Protein AF-A0A5C7RGM7-F1 (afdb_monomer)

Radius of gyration: 26.04 Å; Cα contacts (8 Å, |Δi|>4): 390; chains: 1; b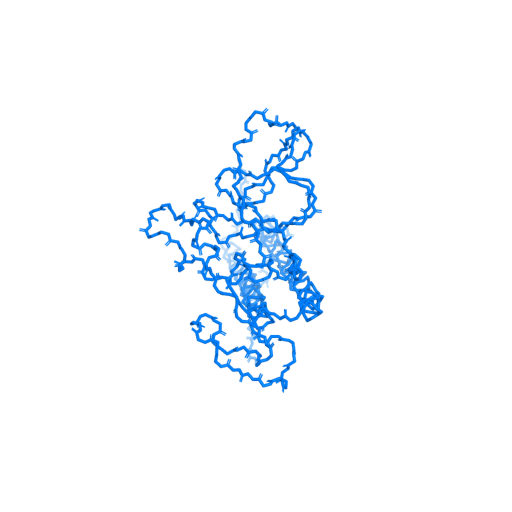ounding box: 56×50×69 Å

Structure (mmCIF, N/CA/C/O backbone):
data_AF-A0A5C7RGM7-F1
#
_entry.id   AF-A0A5C7RGM7-F1
#
loop_
_atom_site.group_PDB
_atom_site.id
_atom_site.type_symbol
_atom_site.label_atom_id
_atom_site.label_alt_id
_atom_site.label_comp_id
_atom_site.label_asym_id
_atom_site.label_entity_id
_atom_site.label_seq_id
_atom_site.pdbx_PDB_ins_code
_atom_site.Cartn_x
_atom_site.Cartn_y
_atom_site.Cartn_z
_atom_site.occupancy
_atom_site.B_iso_or_equiv
_atom_site.auth_seq_id
_atom_site.auth_comp_id
_atom_site.auth_asym_id
_atom_site.auth_atom_id
_atom_site.pdbx_PDB_model_num
ATOM 1 N N . MET A 1 1 ? -13.828 22.244 40.812 1.00 55.09 1 MET A N 1
ATOM 2 C CA . MET A 1 1 ? -14.616 21.330 39.956 1.00 55.09 1 MET A CA 1
ATOM 3 C C . MET A 1 1 ? -15.748 20.772 40.804 1.00 55.09 1 MET A C 1
ATOM 5 O O . MET A 1 1 ? -15.457 20.192 41.839 1.00 55.09 1 MET A O 1
ATOM 9 N N . LEU A 1 2 ? -17.005 21.033 40.437 1.00 65.69 2 LEU A N 1
ATOM 10 C CA . LEU A 1 2 ? -18.183 20.477 41.114 1.00 65.69 2 LEU A CA 1
ATOM 11 C C . LEU A 1 2 ? -18.541 19.153 40.431 1.00 65.69 2 LEU A C 1
ATOM 13 O O . LEU A 1 2 ? -18.685 19.125 39.211 1.00 65.69 2 LEU A O 1
ATOM 17 N N . LEU A 1 3 ? -18.644 18.071 41.201 1.00 70.69 3 LEU A N 1
ATOM 18 C CA . LEU A 1 3 ? -19.066 16.756 40.716 1.00 70.69 3 LEU A CA 1
ATOM 19 C C . LEU A 1 3 ? -20.518 16.518 41.134 1.00 70.69 3 LEU A C 1
ATOM 21 O O . LEU A 1 3 ? -20.882 16.788 42.279 1.00 70.69 3 LEU A O 1
ATOM 25 N N . ALA A 1 4 ? -21.343 16.012 40.217 1.00 75.50 4 ALA A N 1
ATOM 26 C CA . ALA A 1 4 ? -22.667 15.516 40.572 1.00 75.50 4 ALA A CA 1
ATOM 27 C C . ALA A 1 4 ? -22.505 14.306 41.507 1.00 75.50 4 ALA A C 1
ATOM 29 O O . ALA A 1 4 ? -21.746 13.388 41.197 1.00 75.50 4 ALA A O 1
ATOM 30 N N . PHE A 1 5 ? -23.198 14.312 42.647 1.00 85.50 5 PHE A N 1
ATOM 31 C CA . PHE A 1 5 ? -23.107 13.254 43.656 1.00 85.50 5 PHE A CA 1
ATOM 32 C C . PHE A 1 5 ? -24.486 12.611 43.875 1.00 85.50 5 PHE A C 1
ATOM 34 O O . PHE A 1 5 ? -25.182 12.953 44.835 1.00 85.50 5 PHE A O 1
ATOM 41 N N . PRO A 1 6 ? -24.937 11.740 42.949 1.00 88.44 6 PRO A N 1
ATOM 42 C CA . PRO A 1 6 ? -26.220 11.060 43.080 1.00 88.44 6 PRO A CA 1
ATOM 43 C C . PRO A 1 6 ? -26.192 10.034 44.221 1.00 88.44 6 PRO A C 1
ATOM 45 O O . PRO A 1 6 ? -25.131 9.697 44.753 1.00 88.44 6 PRO A O 1
ATOM 48 N N . SER A 1 7 ? -27.360 9.509 44.599 1.00 93.12 7 SER A N 1
ATOM 49 C CA . SER A 1 7 ? -27.447 8.463 45.631 1.00 93.12 7 SER A CA 1
ATOM 50 C C . SER A 1 7 ? -26.656 7.208 45.233 1.00 93.12 7 SER A C 1
ATOM 52 O O . SER A 1 7 ? -26.514 6.916 44.048 1.00 93.12 7 SER A O 1
ATOM 54 N N . VAL A 1 8 ? -26.187 6.415 46.202 1.00 92.69 8 VAL A N 1
ATOM 55 C CA . VAL A 1 8 ? -25.430 5.173 45.925 1.00 92.69 8 VAL A CA 1
ATOM 56 C C . VAL A 1 8 ? -26.195 4.226 44.989 1.00 92.69 8 VAL A C 1
ATOM 58 O O . VAL A 1 8 ? -25.611 3.667 44.066 1.00 92.69 8 VAL A O 1
ATOM 61 N N . ASN A 1 9 ? -27.512 4.095 45.173 1.00 92.19 9 ASN A N 1
ATOM 62 C CA . ASN A 1 9 ? -28.359 3.266 44.312 1.00 92.19 9 ASN A CA 1
ATOM 63 C C . ASN A 1 9 ? -28.399 3.781 42.858 1.00 92.19 9 ASN A C 1
ATOM 65 O O . ASN A 1 9 ? -28.360 3.009 41.900 1.00 92.19 9 ASN A O 1
ATOM 69 N N . GLU A 1 10 ? -28.441 5.101 42.678 1.00 91.25 10 GLU A N 1
ATOM 70 C CA . GLU A 1 10 ? -28.386 5.730 41.357 1.00 91.25 10 GLU A CA 1
ATOM 71 C C . GLU A 1 10 ? -26.996 5.599 40.720 1.00 91.25 10 GLU A C 1
ATOM 73 O O . GLU A 1 10 ? -26.911 5.268 39.541 1.00 91.25 10 GLU A O 1
ATOM 78 N N . GLN A 1 11 ? -25.914 5.745 41.493 1.00 93.00 11 GLN A N 1
ATOM 79 C CA . GLN A 1 11 ? -24.546 5.488 41.020 1.00 93.00 11 GLN A CA 1
ATOM 80 C C . GLN A 1 11 ? -24.389 4.054 40.497 1.00 93.00 11 GLN A C 1
ATOM 82 O O . GLN A 1 11 ? -23.869 3.854 39.402 1.00 93.00 11 GLN A O 1
ATOM 87 N N . GLN A 1 12 ? -24.883 3.062 41.245 1.00 93.56 12 GLN A N 1
ATOM 88 C CA . GLN A 1 12 ? -24.861 1.655 40.831 1.00 93.56 12 GLN A CA 1
ATOM 89 C C . GLN A 1 12 ? -25.658 1.427 39.543 1.00 93.56 12 GLN A C 1
ATOM 91 O O . GLN A 1 12 ? -25.192 0.724 38.649 1.00 93.56 12 GLN A O 1
ATOM 96 N N . THR A 1 13 ? -26.825 2.063 39.418 1.00 93.69 13 THR A N 1
ATOM 97 C CA . THR A 1 13 ? -27.656 1.961 38.210 1.00 93.69 13 THR A CA 1
ATOM 98 C C . THR A 1 13 ? -26.962 2.585 36.993 1.00 93.69 13 THR A C 1
ATOM 100 O O . THR A 1 13 ? -26.960 1.991 35.915 1.00 93.69 13 THR A O 1
ATOM 103 N N . ILE A 1 14 ? -26.328 3.755 37.155 1.00 93.75 14 ILE A N 1
ATOM 104 C CA . ILE A 1 14 ? -25.534 4.411 36.102 1.00 93.75 14 ILE A CA 1
ATOM 105 C C . ILE A 1 14 ? -24.366 3.518 35.676 1.00 93.75 14 ILE A C 1
ATOM 107 O O . ILE A 1 14 ? -24.165 3.326 34.478 1.00 93.75 14 ILE A O 1
ATOM 111 N N . ALA A 1 15 ? -23.624 2.954 36.634 1.00 94.50 15 ALA A N 1
ATOM 112 C CA . ALA A 1 15 ? -22.496 2.070 36.352 1.00 94.50 15 ALA A CA 1
ATOM 113 C C . ALA A 1 15 ? -22.934 0.836 35.551 1.00 94.50 15 ALA A C 1
ATOM 115 O O . ALA A 1 15 ? -22.412 0.604 34.468 1.00 94.50 15 ALA A O 1
ATOM 116 N N . GLN A 1 16 ? -23.970 0.119 36.000 1.00 95.06 16 GLN A N 1
ATOM 117 C CA . GLN A 1 16 ? -24.482 -1.068 35.301 1.00 95.06 16 GLN A CA 1
ATOM 118 C C . GLN A 1 16 ? -24.984 -0.754 33.885 1.00 95.06 16 GLN A C 1
ATOM 120 O O . GLN A 1 16 ? -24.738 -1.517 32.948 1.00 95.06 16 GLN A O 1
ATOM 125 N N . PHE A 1 17 ? -25.676 0.376 33.712 1.00 95.56 17 PHE A N 1
ATOM 126 C CA . PHE A 1 17 ? -26.106 0.844 32.397 1.00 95.56 17 PHE A CA 1
ATOM 127 C C . PHE A 1 17 ? -24.912 1.096 31.470 1.00 95.56 17 PHE A C 1
ATOM 129 O O . PHE A 1 17 ? -24.916 0.651 30.317 1.00 95.56 17 PHE A O 1
ATOM 136 N N . LEU A 1 18 ? -23.899 1.814 31.966 1.00 96.44 18 LEU A N 1
ATOM 137 C CA . LEU A 1 18 ? -22.709 2.153 31.195 1.00 96.44 18 LEU A CA 1
ATOM 138 C C . LEU A 1 18 ? -21.880 0.918 30.871 1.00 96.44 18 LEU A C 1
ATOM 140 O O . LEU A 1 18 ? -21.509 0.764 29.712 1.00 96.44 18 LEU A O 1
ATOM 144 N N . ASP A 1 19 ? -21.660 0.014 31.821 1.00 96.62 19 ASP A N 1
ATOM 145 C CA . ASP A 1 19 ? -20.952 -1.247 31.590 1.00 96.62 19 ASP A CA 1
ATOM 146 C C . ASP A 1 19 ? -21.626 -2.037 30.467 1.00 96.62 19 ASP A C 1
ATOM 148 O O . ASP A 1 19 ? -20.991 -2.395 29.475 1.00 96.62 19 ASP A O 1
ATOM 152 N N 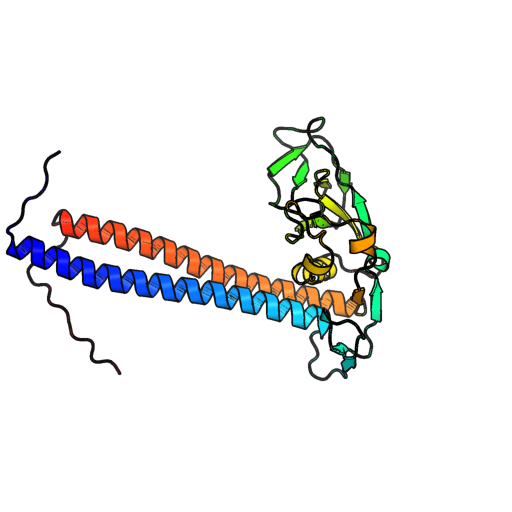. HIS A 1 20 ? -22.947 -2.208 30.548 1.00 95.56 20 HIS A N 1
ATOM 153 C CA . HIS A 1 20 ? -23.704 -2.920 29.525 1.00 95.56 20 HIS A CA 1
ATOM 154 C C . HIS A 1 20 ? -23.605 -2.247 28.148 1.00 95.56 20 HIS A C 1
ATOM 156 O O . HIS A 1 20 ? -23.353 -2.907 27.137 1.00 95.56 20 HIS A O 1
ATOM 162 N N . LYS A 1 21 ? -23.814 -0.928 28.072 1.00 96.75 21 LYS A N 1
ATOM 163 C CA . LYS A 1 21 ? -23.837 -0.217 26.786 1.00 96.75 21 LYS A CA 1
ATOM 164 C C . LYS A 1 21 ? -22.457 -0.064 26.166 1.00 96.75 21 LYS A C 1
ATOM 166 O O . LYS A 1 21 ? -22.323 -0.231 24.956 1.00 96.75 21 LYS A O 1
ATOM 171 N N . THR A 1 22 ? -21.443 0.231 26.970 1.00 97.00 22 THR A N 1
ATOM 172 C CA . THR A 1 22 ? -20.063 0.331 26.488 1.00 97.00 22 THR A CA 1
ATOM 173 C C . THR A 1 22 ? -19.562 -1.027 26.014 1.00 97.00 22 THR A C 1
ATOM 175 O O . THR A 1 22 ? -19.019 -1.089 24.918 1.00 97.00 22 THR A O 1
ATOM 178 N N . GLN A 1 23 ? -19.890 -2.124 26.708 1.00 97.50 23 GLN A N 1
ATOM 179 C CA . GLN A 1 23 ? -19.588 -3.478 26.237 1.00 97.50 23 GLN A CA 1
ATOM 180 C C . GLN A 1 23 ? -20.226 -3.779 24.870 1.00 97.50 23 GLN A C 1
ATOM 182 O O . GLN A 1 23 ? -19.561 -4.323 23.989 1.00 97.50 23 GLN A O 1
ATOM 187 N N . GLN A 1 24 ? -21.497 -3.415 24.656 1.00 97.38 24 GLN A N 1
ATOM 188 C CA . GLN A 1 24 ? -22.157 -3.588 23.352 1.00 97.38 24 GLN A CA 1
ATOM 189 C C . GLN A 1 24 ? -21.454 -2.795 22.240 1.00 97.38 24 GLN A C 1
ATOM 191 O O . GLN A 1 24 ? -21.262 -3.309 21.137 1.00 97.38 24 GLN A O 1
ATOM 196 N N . ILE A 1 25 ? -21.060 -1.550 22.520 1.00 98.19 25 ILE A N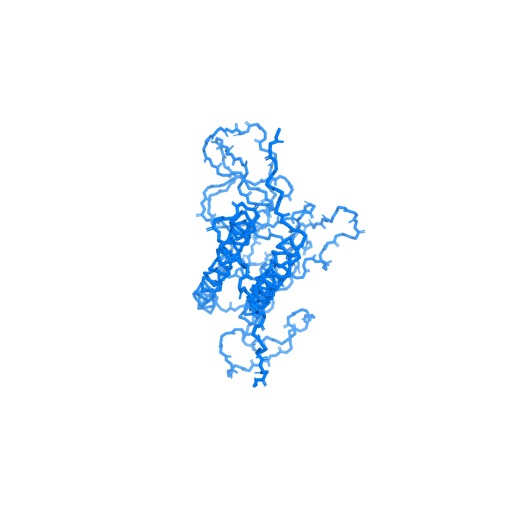 1
ATOM 197 C CA . ILE A 1 25 ? -20.343 -0.703 21.559 1.00 98.19 25 ILE A CA 1
ATOM 198 C C . ILE A 1 25 ? -18.962 -1.289 21.250 1.00 98.19 25 ILE A C 1
ATOM 200 O O . ILE A 1 25 ? -18.597 -1.406 20.080 1.00 98.19 25 ILE A O 1
ATOM 204 N N . ASP A 1 26 ? -18.226 -1.716 22.273 1.00 98.19 26 ASP A N 1
ATOM 205 C CA . ASP A 1 26 ? -16.885 -2.278 22.130 1.00 98.19 26 ASP A CA 1
ATOM 206 C C . ASP A 1 26 ? -16.924 -3.589 21.317 1.00 98.19 26 ASP A C 1
ATOM 208 O O . ASP A 1 26 ? -16.086 -3.802 20.439 1.00 98.19 26 ASP A O 1
ATOM 212 N N . GLN A 1 27 ? -17.959 -4.422 21.494 1.00 98.44 27 GLN A N 1
ATOM 213 C CA . GLN A 1 27 ? -18.198 -5.604 20.652 1.00 98.44 27 GLN A CA 1
ATOM 214 C C . GLN A 1 27 ? -18.460 -5.248 19.180 1.00 98.44 27 GLN A C 1
ATOM 216 O O . GLN A 1 27 ? -17.998 -5.955 18.281 1.00 98.44 27 GLN A O 1
ATOM 221 N N . LEU A 1 28 ? -19.206 -4.172 18.906 1.00 98.44 28 LEU A N 1
ATOM 222 C CA . LEU A 1 28 ? -19.443 -3.708 17.536 1.00 98.44 28 LEU A CA 1
ATOM 223 C C . LEU A 1 28 ? -18.156 -3.181 16.897 1.00 98.44 28 LEU A C 1
ATOM 225 O O . LEU A 1 28 ? -17.875 -3.529 15.751 1.00 98.44 28 LEU A O 1
ATOM 229 N N . ILE A 1 29 ? -17.361 -2.402 17.635 1.00 98.69 29 ILE A N 1
ATOM 230 C CA . ILE A 1 29 ? -16.049 -1.922 17.181 1.00 98.69 29 ILE A CA 1
ATOM 231 C C . ILE A 1 29 ? -15.141 -3.109 16.848 1.00 98.69 29 ILE A C 1
ATOM 233 O O . ILE A 1 29 ? -14.578 -3.149 15.757 1.00 98.69 29 ILE A O 1
ATOM 237 N N . ALA A 1 30 ? -15.060 -4.111 17.729 1.00 98.56 30 ALA A N 1
ATOM 238 C CA . ALA A 1 30 ? -14.248 -5.304 17.501 1.00 98.56 30 ALA A CA 1
ATOM 239 C C . ALA A 1 30 ? -14.666 -6.051 16.224 1.00 98.56 30 ALA A C 1
ATOM 241 O O . ALA A 1 30 ? -13.826 -6.351 15.380 1.00 98.56 30 ALA A O 1
ATOM 242 N N . LYS A 1 31 ? -15.973 -6.274 16.016 1.00 98.50 31 LYS A N 1
ATOM 243 C CA . LYS A 1 31 ? -16.486 -6.901 14.782 1.00 98.50 31 LYS A CA 1
ATOM 244 C C . LYS A 1 31 ? -16.135 -6.100 13.527 1.00 98.50 31 LYS A C 1
ATOM 246 O O . LYS A 1 31 ? -15.853 -6.689 12.486 1.00 98.50 31 LYS A O 1
ATOM 251 N N . LYS A 1 32 ? -16.174 -4.767 13.608 1.00 98.44 32 LYS A N 1
ATOM 252 C CA . LYS A 1 32 ? -15.813 -3.876 12.498 1.00 98.44 32 LYS A CA 1
ATOM 253 C C . LYS A 1 32 ? -14.319 -3.926 12.194 1.00 98.44 32 LYS A C 1
ATOM 255 O O . LYS A 1 32 ? -13.969 -3.978 11.019 1.00 98.44 32 LYS A O 1
ATOM 260 N N . GLN A 1 33 ? -13.472 -4.002 13.218 1.00 98.62 33 GLN A N 1
ATOM 261 C CA . GLN A 1 33 ? -12.033 -4.187 13.044 1.00 98.62 33 GLN A CA 1
ATOM 262 C C . GLN A 1 33 ? -11.726 -5.526 12.361 1.00 98.62 33 GLN A C 1
ATOM 264 O O . GLN A 1 33 ? -11.074 -5.539 11.325 1.00 98.62 33 GLN A O 1
ATOM 269 N N . THR A 1 34 ? -12.319 -6.628 12.834 1.00 98.56 34 THR A N 1
ATOM 270 C CA . THR A 1 34 ? -12.168 -7.945 12.189 1.00 98.56 34 THR A CA 1
ATOM 271 C C . THR A 1 34 ? -12.620 -7.942 10.727 1.00 98.56 34 THR A C 1
ATOM 273 O O . THR A 1 34 ? -12.044 -8.638 9.895 1.00 98.56 34 THR A O 1
ATOM 276 N N . LEU A 1 35 ? -13.665 -7.181 10.383 1.00 98.44 35 LEU A N 1
ATOM 277 C CA . LEU A 1 35 ? -14.093 -7.050 8.991 1.00 98.44 35 LEU A CA 1
ATOM 278 C C . LEU A 1 35 ? -13.050 -6.313 8.139 1.00 98.44 35 LEU A C 1
ATOM 280 O O . LEU A 1 35 ? -12.798 -6.739 7.017 1.00 98.44 35 LEU A O 1
ATOM 284 N N . ILE A 1 36 ? -12.439 -5.244 8.657 1.00 98.69 36 ILE A N 1
ATOM 285 C CA . ILE A 1 36 ? -11.340 -4.539 7.978 1.00 98.69 36 ILE A CA 1
ATOM 286 C C . ILE A 1 36 ? -10.160 -5.489 7.745 1.00 98.69 36 ILE A C 1
ATOM 288 O O . ILE A 1 36 ? -9.621 -5.525 6.641 1.00 98.69 36 ILE A O 1
ATOM 292 N N . ASP A 1 37 ? -9.808 -6.300 8.740 1.00 98.50 37 ASP A N 1
ATOM 293 C CA . ASP A 1 37 ? -8.700 -7.253 8.632 1.00 98.50 37 ASP A CA 1
ATOM 294 C C . ASP A 1 37 ? -8.968 -8.282 7.518 1.00 98.50 37 ASP A C 1
ATOM 296 O O . ASP A 1 37 ? -8.155 -8.435 6.607 1.00 98.50 37 ASP A O 1
ATOM 300 N N . LYS A 1 38 ? -10.172 -8.874 7.483 1.00 98.56 38 LYS A N 1
ATOM 301 C CA . LYS A 1 38 ? -10.595 -9.798 6.410 1.00 98.56 38 LYS A CA 1
ATOM 302 C C . LYS A 1 38 ? -10.614 -9.159 5.024 1.00 98.56 38 LYS A C 1
ATOM 304 O O . LYS A 1 38 ? -10.298 -9.813 4.035 1.00 98.56 38 LYS A O 1
ATOM 309 N N . LEU A 1 39 ? -11.007 -7.889 4.932 1.00 98.56 39 LEU A N 1
ATOM 310 C CA . LEU A 1 39 ? -10.975 -7.138 3.677 1.00 98.56 39 LEU A CA 1
ATOM 311 C C . LEU A 1 39 ? -9.537 -6.944 3.179 1.00 98.56 39 LEU A C 1
ATOM 313 O O . LEU A 1 39 ? -9.277 -7.059 1.982 1.00 98.56 39 LEU A O 1
ATOM 317 N N . ASN A 1 40 ? -8.595 -6.693 4.089 1.00 97.50 40 ASN A N 1
ATOM 318 C CA . ASN A 1 40 ? -7.178 -6.581 3.754 1.00 97.50 40 ASN A CA 1
ATOM 319 C C . ASN A 1 40 ? -6.582 -7.934 3.329 1.00 97.50 40 ASN A C 1
ATOM 321 O O . ASN A 1 40 ? -5.868 -7.981 2.328 1.00 97.50 40 ASN A O 1
ATOM 325 N N . GLU A 1 41 ? -6.920 -9.027 4.019 1.00 97.94 41 GLU A N 1
ATOM 326 C CA . GLU A 1 41 ? -6.551 -10.396 3.621 1.00 97.94 41 GLU A CA 1
ATOM 327 C C . GLU A 1 41 ? -7.095 -10.738 2.228 1.00 97.94 41 GLU A C 1
ATOM 329 O O . GLU A 1 41 ? -6.354 -11.203 1.361 1.00 97.94 41 GLU A O 1
ATOM 334 N N . GLN A 1 42 ? -8.373 -10.432 1.976 1.00 98.12 42 GLN A N 1
ATOM 335 C CA . GLN A 1 42 ? -8.994 -10.609 0.666 1.00 98.12 42 GLN A CA 1
ATOM 336 C C . GLN A 1 42 ? -8.264 -9.805 -0.415 1.00 98.12 42 GLN A C 1
ATOM 338 O O . GLN A 1 42 ? -8.072 -10.324 -1.512 1.00 98.12 42 GLN A O 1
ATOM 343 N N . ARG A 1 43 ? -7.841 -8.564 -0.126 1.00 98.38 43 ARG A N 1
ATOM 344 C CA . ARG A 1 43 ? -7.083 -7.732 -1.075 1.00 98.38 43 ARG A CA 1
ATOM 345 C C . ARG A 1 43 ? -5.793 -8.428 -1.500 1.00 98.38 43 ARG A C 1
ATOM 347 O O . ARG A 1 43 ? -5.519 -8.510 -2.692 1.00 98.38 43 ARG A O 1
ATOM 354 N N . ILE A 1 44 ? -5.027 -8.933 -0.532 1.00 97.50 44 ILE A N 1
ATOM 355 C CA . ILE A 1 44 ? -3.766 -9.633 -0.795 1.00 97.50 44 ILE A CA 1
ATOM 356 C C . ILE A 1 44 ? -4.038 -10.888 -1.624 1.00 97.50 44 ILE A C 1
ATOM 358 O O . ILE A 1 44 ? -3.450 -11.039 -2.687 1.00 97.50 44 ILE A O 1
ATOM 362 N N . ALA A 1 45 ? -4.985 -11.734 -1.209 1.00 97.50 45 ALA A N 1
ATOM 363 C CA . ALA A 1 45 ? -5.319 -12.963 -1.929 1.00 97.50 45 ALA A CA 1
ATOM 364 C C . ALA A 1 45 ? -5.777 -12.703 -3.376 1.00 97.50 45 ALA A C 1
ATOM 366 O O . ALA A 1 45 ? -5.400 -13.436 -4.289 1.00 97.50 45 ALA A O 1
ATOM 367 N N . LEU A 1 46 ? -6.569 -11.648 -3.587 1.00 98.12 46 LEU A N 1
ATOM 368 C CA . LEU A 1 46 ? -7.065 -11.245 -4.900 1.00 98.12 46 LEU A CA 1
ATOM 369 C C . LEU A 1 46 ? -5.931 -10.757 -5.808 1.00 98.12 46 LEU A C 1
ATOM 371 O O . LEU A 1 46 ? -5.860 -11.188 -6.957 1.00 98.12 46 LEU A O 1
ATOM 375 N N . ILE A 1 47 ? -5.029 -9.916 -5.291 1.00 98.56 47 ILE A N 1
ATOM 376 C CA . ILE A 1 47 ? -3.853 -9.462 -6.043 1.00 98.56 47 ILE A CA 1
ATOM 377 C C . ILE A 1 47 ? -2.951 -10.653 -6.363 1.00 98.56 47 ILE A C 1
ATOM 379 O O . ILE A 1 47 ? -2.647 -10.859 -7.533 1.00 98.56 47 ILE A O 1
ATOM 383 N N . THR A 1 48 ? -2.585 -11.464 -5.363 1.00 98.00 48 THR A N 1
ATOM 384 C CA . THR A 1 48 ? -1.729 -12.645 -5.546 1.00 98.00 48 THR A CA 1
ATOM 385 C C . THR A 1 48 ? -2.286 -13.549 -6.632 1.00 98.00 48 THR A C 1
ATOM 387 O O . THR A 1 48 ? -1.582 -13.847 -7.587 1.00 98.00 48 THR A O 1
ATOM 390 N N . HIS A 1 49 ? -3.564 -13.925 -6.546 1.00 97.56 49 HIS A N 1
ATOM 391 C CA . HIS A 1 49 ? -4.179 -14.791 -7.546 1.00 97.56 49 HIS A CA 1
ATOM 392 C C . HIS A 1 49 ? -4.142 -14.178 -8.948 1.00 97.56 49 HIS A C 1
ATOM 394 O O . HIS A 1 49 ? -3.773 -14.859 -9.898 1.00 97.56 49 HIS A O 1
ATOM 400 N N . ALA A 1 50 ? -4.488 -12.898 -9.089 1.00 98.44 50 ALA A N 1
ATOM 401 C CA . ALA A 1 50 ? -4.530 -12.260 -10.398 1.00 98.44 50 ALA A CA 1
ATOM 402 C C . ALA A 1 50 ? -3.138 -12.145 -11.038 1.00 98.44 50 ALA A C 1
ATOM 404 O O . ALA A 1 50 ? -3.012 -12.366 -12.239 1.00 98.44 50 ALA A O 1
ATOM 405 N N . VAL A 1 51 ? -2.093 -11.840 -10.259 1.00 98.25 51 VAL A N 1
ATOM 406 C CA . VAL A 1 51 ? -0.733 -11.646 -10.794 1.00 98.25 51 VAL A CA 1
ATOM 407 C C . VAL A 1 51 ? 0.074 -12.937 -10.939 1.00 98.25 51 VAL A C 1
ATOM 409 O O . VAL A 1 51 ? 1.100 -12.914 -11.614 1.00 98.25 51 VAL A O 1
ATOM 412 N N . THR A 1 52 ? -0.360 -14.053 -10.341 1.00 97.50 52 THR A N 1
ATOM 413 C CA . THR A 1 52 ? 0.305 -15.362 -10.500 1.00 97.50 52 THR A CA 1
ATOM 414 C C . THR A 1 52 ? -0.497 -16.355 -11.338 1.00 97.50 52 THR A C 1
ATOM 416 O O . THR A 1 52 ? 0.102 -17.132 -12.074 1.00 97.50 52 THR A O 1
ATOM 419 N N . LYS A 1 53 ? -1.835 -16.311 -11.290 1.00 97.50 53 LYS A N 1
ATOM 420 C CA . LYS A 1 53 ? -2.737 -17.273 -11.960 1.00 97.50 53 LYS A CA 1
ATOM 421 C C . LYS A 1 53 ? -3.634 -16.650 -13.036 1.00 97.50 53 LYS A C 1
ATOM 423 O O . LYS A 1 53 ? -4.304 -17.380 -13.762 1.00 97.50 53 LYS A O 1
ATOM 428 N N . GLY A 1 54 ? -3.635 -15.324 -13.170 1.00 97.31 54 GLY A N 1
ATOM 429 C CA . GLY A 1 54 ? -4.472 -14.608 -14.133 1.00 97.31 54 GLY A CA 1
ATOM 430 C C . GLY A 1 54 ? -5.951 -14.583 -13.743 1.00 97.31 54 GLY A C 1
ATOM 431 O O . GLY A 1 54 ? -6.339 -14.934 -12.630 1.00 97.31 54 GLY A O 1
ATOM 432 N N . LEU A 1 55 ? -6.800 -14.127 -14.669 1.00 97.31 55 LEU A N 1
ATOM 433 C CA . LEU A 1 55 ? -8.248 -13.998 -14.439 1.00 97.31 55 LEU A CA 1
ATOM 434 C C . LEU A 1 55 ? -9.053 -15.204 -14.955 1.00 97.31 55 LEU A C 1
ATOM 436 O O . LEU A 1 55 ? -10.163 -15.467 -14.482 1.00 97.31 55 LEU A O 1
ATOM 440 N N . ASN A 1 56 ? -8.510 -15.944 -15.928 1.00 95.12 56 ASN A N 1
ATOM 441 C CA . ASN A 1 56 ? -9.186 -17.080 -16.548 1.00 95.12 56 ASN A CA 1
ATOM 442 C C . ASN A 1 56 ? -8.997 -18.364 -15.730 1.00 95.12 56 ASN A C 1
ATOM 444 O O . ASN A 1 56 ? -7.966 -19.020 -15.807 1.00 95.12 56 ASN A O 1
ATOM 448 N N . ARG A 1 57 ? -10.046 -18.790 -15.021 1.00 91.44 57 ARG A N 1
ATOM 449 C CA . ARG A 1 57 ? -10.022 -20.009 -14.190 1.00 91.44 57 ARG A CA 1
ATOM 450 C C . ARG A 1 57 ? -9.955 -21.325 -14.969 1.00 91.44 57 ARG A C 1
ATOM 452 O O . ARG A 1 57 ? -9.722 -22.359 -14.357 1.00 91.44 57 ARG A O 1
ATOM 459 N N . ALA A 1 58 ? -10.218 -21.303 -16.274 1.00 94.75 58 ALA A N 1
ATOM 460 C CA . ALA A 1 58 ? -10.163 -22.485 -17.130 1.00 94.75 58 ALA A CA 1
ATOM 461 C C . ALA A 1 58 ? -8.802 -22.654 -17.826 1.00 94.75 58 ALA A C 1
ATOM 463 O O . ALA A 1 58 ? -8.644 -23.574 -18.626 1.00 94.75 58 ALA A O 1
ATOM 464 N N . VAL A 1 59 ? -7.841 -21.758 -17.571 1.00 96.50 59 VAL A N 1
ATOM 465 C CA . VAL A 1 59 ? -6.507 -21.846 -18.166 1.00 96.50 59 VAL A CA 1
ATOM 466 C C . VAL A 1 59 ? -5.738 -23.040 -17.600 1.00 96.50 59 VAL A C 1
ATOM 468 O O . VAL A 1 59 ? -5.799 -23.319 -16.402 1.00 96.50 59 VAL A O 1
ATOM 471 N N . THR A 1 60 ? -5.006 -23.746 -18.460 1.00 97.69 60 THR A N 1
ATOM 472 C CA . THR A 1 60 ? -4.076 -24.787 -18.017 1.00 97.69 60 THR A CA 1
ATOM 473 C C . THR A 1 60 ? -2.910 -24.138 -17.277 1.00 97.69 60 THR A C 1
ATOM 475 O O . THR A 1 60 ? -2.340 -23.149 -17.745 1.00 97.69 60 THR A O 1
ATOM 478 N N . LEU A 1 61 ? -2.563 -24.697 -16.119 1.00 97.69 61 LEU A N 1
ATOM 479 C CA . LEU A 1 61 ? -1.439 -24.250 -15.307 1.00 97.69 61 LEU A CA 1
ATOM 480 C C . LEU A 1 61 ? -0.222 -25.159 -15.513 1.00 97.69 61 LEU A C 1
ATOM 482 O O . LEU A 1 61 ? -0.360 -26.348 -15.804 1.00 97.69 61 LEU A O 1
ATOM 486 N N . LYS A 1 62 ? 0.966 -24.591 -15.321 1.00 97.44 62 LYS A N 1
ATOM 487 C CA . LYS A 1 62 ? 2.249 -25.290 -15.233 1.00 97.44 62 LYS A CA 1
ATOM 488 C C . LYS A 1 62 ? 2.943 -24.930 -13.924 1.00 97.44 62 LYS A C 1
ATOM 490 O O . LYS A 1 62 ? 2.787 -23.813 -13.429 1.00 97.44 62 LYS A O 1
ATOM 495 N N . ASP A 1 63 ? 3.765 -25.841 -13.416 1.00 97.44 63 ASP A N 1
ATOM 496 C CA . ASP A 1 63 ? 4.721 -25.529 -12.351 1.00 97.44 63 ASP A CA 1
ATOM 497 C C . ASP A 1 63 ? 5.693 -24.444 -12.844 1.00 97.44 63 ASP A C 1
ATOM 499 O O . ASP A 1 63 ? 6.306 -24.569 -13.911 1.00 97.44 63 ASP A O 1
ATOM 503 N N . SER A 1 64 ? 5.807 -23.349 -12.092 1.00 96.50 64 SER A N 1
ATOM 504 C CA . SER A 1 64 ? 6.687 -22.237 -12.441 1.00 96.50 64 SER A CA 1
ATOM 505 C C . SER A 1 64 ? 8.153 -22.506 -12.095 1.00 96.50 64 SER A C 1
ATOM 507 O O . SER A 1 64 ? 9.024 -21.750 -12.532 1.00 96.50 64 SER A O 1
ATOM 509 N N . GLY A 1 65 ? 8.436 -23.509 -11.257 1.00 95.12 65 GLY A N 1
ATOM 510 C CA . GLY A 1 65 ? 9.755 -23.765 -10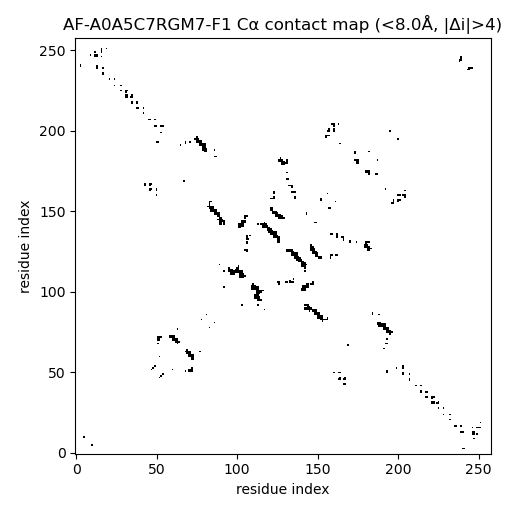.677 1.00 95.12 65 GLY A CA 1
ATOM 511 C C . GLY A 1 65 ? 10.221 -22.683 -9.695 1.00 95.12 65 GLY A C 1
ATOM 512 O O . GLY A 1 65 ? 11.419 -22.560 -9.437 1.00 95.12 65 GLY A O 1
ATOM 513 N N . VAL A 1 66 ? 9.301 -21.860 -9.177 1.00 94.19 66 VAL A N 1
ATOM 514 C CA . VAL A 1 66 ? 9.586 -20.740 -8.267 1.00 94.19 66 VAL A CA 1
ATOM 515 C C . VAL A 1 66 ? 8.640 -20.821 -7.076 1.00 94.19 66 VAL A C 1
ATOM 517 O O . VAL A 1 66 ? 7.432 -20.692 -7.238 1.00 94.19 66 VAL A O 1
ATOM 520 N N . GLU A 1 67 ? 9.201 -20.974 -5.876 1.00 92.06 67 GLU A N 1
ATOM 521 C CA . GLU A 1 67 ? 8.455 -21.298 -4.651 1.00 92.06 67 GLU A CA 1
ATOM 522 C C . GLU A 1 67 ? 7.254 -20.379 -4.379 1.00 92.06 67 GLU A C 1
ATOM 524 O O . GLU A 1 67 ? 6.170 -20.871 -4.101 1.00 92.06 67 GLU A O 1
ATOM 529 N N . TRP A 1 68 ? 7.407 -19.055 -4.507 1.00 93.44 68 TRP A N 1
ATOM 530 C CA . TRP A 1 68 ? 6.308 -18.120 -4.216 1.00 93.44 68 TRP A CA 1
ATOM 531 C C . TRP A 1 68 ? 5.245 -18.018 -5.319 1.00 93.44 68 TRP A C 1
ATOM 533 O O . TRP A 1 68 ? 4.155 -17.508 -5.066 1.00 93.44 68 TRP A O 1
ATOM 543 N N . LEU A 1 69 ? 5.579 -18.429 -6.545 1.00 94.06 69 LEU A N 1
ATOM 544 C CA . LEU A 1 69 ? 4.662 -18.395 -7.686 1.00 94.06 69 LEU A CA 1
ATOM 545 C C . LEU A 1 69 ? 3.829 -19.676 -7.774 1.00 94.06 69 LEU A C 1
ATOM 547 O O . LEU A 1 69 ? 2.704 -19.614 -8.263 1.00 94.06 69 LEU A O 1
ATOM 551 N N . GLU A 1 70 ? 4.368 -20.796 -7.281 1.00 94.00 70 GLU A N 1
ATOM 552 C CA . GLU A 1 70 ? 3.774 -22.130 -7.382 1.00 94.00 70 GLU A CA 1
ATOM 553 C C . GLU A 1 70 ? 3.429 -22.484 -8.843 1.00 94.00 70 GLU A C 1
ATOM 555 O O . GLU A 1 70 ? 4.309 -22.691 -9.676 1.00 94.00 70 GLU A O 1
ATOM 560 N N . GLU A 1 71 ? 2.139 -22.542 -9.170 1.00 96.81 71 GLU A N 1
ATOM 561 C CA . GLU A 1 71 ? 1.631 -22.803 -10.510 1.00 96.81 71 GLU A CA 1
ATOM 562 C C . GLU A 1 71 ? 1.184 -21.506 -11.191 1.00 96.81 71 GLU A C 1
ATOM 564 O O . GLU A 1 71 ? 0.448 -20.704 -10.608 1.00 96.81 71 GLU A O 1
ATOM 569 N N . VAL A 1 72 ? 1.557 -21.350 -12.461 1.00 98.06 72 VAL A N 1
ATOM 570 C CA . VAL A 1 72 ? 1.216 -20.199 -13.312 1.00 98.06 72 VAL A CA 1
ATOM 571 C C . VAL A 1 72 ? 0.580 -20.671 -14.625 1.00 98.06 72 VAL A C 1
ATOM 573 O O . VAL A 1 72 ? 0.772 -21.827 -15.003 1.00 98.06 72 VAL A O 1
ATOM 576 N N . PRO A 1 73 ? -0.147 -19.822 -15.371 1.00 98.56 73 PRO A N 1
ATOM 577 C CA . PRO A 1 73 ? -0.681 -20.182 -16.679 1.00 98.56 73 PRO A CA 1
ATOM 578 C C . PRO A 1 73 ? 0.406 -20.672 -17.637 1.00 98.56 73 PRO A C 1
ATOM 580 O O . PRO A 1 73 ? 1.500 -20.107 -17.717 1.00 98.56 73 PRO A O 1
ATOM 583 N N . GLU A 1 74 ? 0.110 -21.738 -18.378 1.00 97.94 74 GLU A N 1
ATOM 584 C CA . GLU A 1 74 ? 1.098 -22.428 -19.211 1.00 97.94 74 GLU A CA 1
ATOM 585 C C . GLU A 1 74 ? 1.724 -21.509 -20.271 1.00 97.94 74 GLU A C 1
ATOM 587 O O . GLU A 1 74 ? 2.919 -21.610 -20.564 1.00 97.94 74 GLU A O 1
ATOM 592 N N . HIS A 1 75 ? 0.946 -20.558 -20.790 1.00 97.94 75 HIS A N 1
ATOM 593 C CA . HIS A 1 75 ? 1.380 -19.586 -21.792 1.00 97.94 75 HIS A CA 1
ATOM 594 C C . HIS A 1 75 ? 2.119 -18.369 -21.215 1.00 97.94 75 HIS A C 1
ATOM 596 O O . HIS A 1 75 ? 2.635 -17.565 -21.989 1.00 97.94 75 HIS A O 1
ATOM 602 N N . TRP A 1 76 ? 2.183 -18.209 -19.889 1.00 98.31 76 TRP A N 1
ATOM 603 C CA . TRP A 1 76 ? 2.936 -17.122 -19.258 1.00 98.31 76 TRP A CA 1
ATOM 604 C C . TRP A 1 76 ? 4.424 -17.445 -19.183 1.00 98.31 76 TRP A C 1
ATOM 606 O O . TRP A 1 76 ? 4.831 -18.585 -18.940 1.00 98.31 76 TRP A O 1
ATOM 616 N N . ASP A 1 77 ? 5.256 -16.420 -19.331 1.00 97.38 77 ASP A N 1
ATOM 617 C CA . ASP A 1 77 ? 6.689 -16.552 -19.101 1.00 97.38 77 ASP A CA 1
ATOM 618 C C . ASP A 1 77 ? 7.026 -16.327 -17.629 1.00 97.38 77 ASP A C 1
ATOM 620 O O . ASP A 1 77 ? 6.382 -15.539 -16.940 1.00 97.38 77 ASP A O 1
ATOM 624 N N . ILE A 1 78 ? 8.106 -16.952 -17.164 1.00 98.12 78 ILE A N 1
ATOM 625 C CA . ILE A 1 78 ? 8.762 -16.576 -15.911 1.00 98.12 78 ILE A CA 1
ATOM 626 C C . ILE A 1 78 ? 10.009 -15.773 -16.259 1.00 98.12 78 ILE A C 1
ATOM 628 O O . ILE A 1 78 ? 10.875 -16.245 -17.000 1.00 98.12 78 ILE A O 1
ATOM 632 N N . ARG A 1 79 ? 10.115 -14.542 -15.752 1.00 96.56 79 ARG A N 1
ATOM 633 C CA . ARG A 1 79 ? 11.218 -13.633 -16.100 1.00 96.56 79 ARG A CA 1
ATOM 634 C C . ARG A 1 79 ? 11.807 -12.967 -14.868 1.00 96.56 79 ARG A C 1
ATOM 636 O O . ARG A 1 79 ? 11.128 -12.745 -13.873 1.00 96.56 79 ARG A O 1
ATOM 643 N N . ARG A 1 80 ? 13.092 -12.616 -14.952 1.00 98.31 80 ARG A N 1
ATOM 644 C CA . ARG A 1 80 ? 13.746 -11.772 -13.942 1.00 98.31 80 ARG A CA 1
ATOM 645 C C . ARG A 1 80 ? 13.268 -10.332 -14.084 1.00 98.31 80 ARG A C 1
ATOM 647 O O . ARG A 1 80 ? 13.199 -9.827 -15.204 1.00 98.31 80 ARG A O 1
ATOM 654 N N . LEU A 1 81 ? 13.041 -9.658 -12.963 1.00 98.00 81 LEU A N 1
ATOM 655 C CA . LEU A 1 81 ? 12.503 -8.301 -12.914 1.00 98.00 81 LEU A CA 1
ATOM 656 C C . LEU A 1 81 ? 13.319 -7.284 -13.736 1.00 98.00 81 LEU A C 1
ATOM 658 O O . LEU A 1 81 ? 12.746 -6.410 -14.379 1.00 98.00 81 LEU A O 1
ATOM 662 N N . LYS A 1 82 ? 14.644 -7.448 -13.825 1.00 98.25 82 LYS A N 1
ATOM 663 C CA . LYS A 1 82 ? 15.527 -6.612 -14.667 1.00 98.25 82 LYS A CA 1
ATOM 664 C C . LYS A 1 82 ? 15.226 -6.649 -16.173 1.00 98.25 82 LYS A C 1
ATOM 666 O O . LYS A 1 82 ? 15.778 -5.850 -16.918 1.00 98.25 82 LYS A O 1
ATOM 671 N N . PHE A 1 83 ? 14.415 -7.601 -16.642 1.00 98.31 83 PHE A N 1
ATOM 672 C CA . PHE A 1 83 ? 13.938 -7.647 -18.029 1.00 98.31 83 PHE A CA 1
ATOM 673 C C . PHE A 1 83 ? 12.590 -6.940 -18.222 1.00 98.31 83 PHE A C 1
ATOM 675 O O . PHE A 1 83 ? 12.182 -6.736 -19.361 1.00 98.31 83 PHE A O 1
ATOM 682 N N . ALA A 1 84 ? 11.919 -6.557 -17.133 1.00 98.25 84 ALA A N 1
ATOM 683 C CA . ALA A 1 84 ? 10.689 -5.770 -17.144 1.00 98.25 84 ALA A CA 1
ATOM 684 C C . ALA A 1 84 ? 10.941 -4.287 -16.815 1.00 98.25 84 ALA A C 1
ATOM 686 O O . ALA A 1 84 ? 10.184 -3.428 -17.271 1.00 98.25 84 ALA A O 1
ATOM 687 N N . ILE A 1 85 ? 12.004 -3.984 -16.053 1.00 98.44 85 ILE A N 1
ATOM 688 C CA . ILE A 1 85 ? 12.379 -2.630 -15.623 1.00 98.44 85 ILE A CA 1
ATOM 689 C C . ILE A 1 85 ? 13.893 -2.406 -15.573 1.00 98.44 85 ILE A C 1
ATOM 691 O O . ILE A 1 85 ? 14.660 -3.331 -15.313 1.00 98.44 85 ILE A O 1
ATOM 695 N N . ASN A 1 86 ? 14.308 -1.142 -15.687 1.00 98.44 86 ASN A N 1
ATOM 696 C CA . ASN A 1 86 ? 15.622 -0.690 -15.223 1.00 98.44 86 ASN A CA 1
ATOM 697 C C . ASN A 1 86 ? 15.496 -0.062 -13.831 1.00 98.44 86 ASN A C 1
ATOM 699 O O . ASN A 1 86 ? 14.719 0.872 -13.643 1.00 98.44 86 ASN A O 1
ATOM 703 N N . ILE A 1 87 ? 16.280 -0.539 -12.866 1.00 98.56 87 ILE A N 1
ATOM 704 C CA . ILE A 1 87 ? 16.257 -0.047 -11.481 1.00 98.56 87 ILE A CA 1
ATOM 705 C C . ILE A 1 87 ? 17.272 1.089 -11.330 1.00 98.56 87 ILE A C 1
ATOM 707 O O . ILE A 1 87 ? 18.430 0.949 -11.719 1.00 98.56 87 ILE A O 1
ATOM 711 N N . GLN A 1 88 ? 16.849 2.207 -10.748 1.00 98.56 88 GLN A N 1
ATOM 712 C CA . GLN A 1 88 ? 17.670 3.391 -10.511 1.00 98.56 88 GLN A CA 1
ATOM 713 C C . GLN A 1 88 ? 17.683 3.768 -9.027 1.00 98.56 88 GLN A C 1
ATOM 715 O O . GLN A 1 88 ? 16.752 3.468 -8.280 1.00 98.56 88 GLN A O 1
ATOM 720 N N . ASN A 1 89 ? 18.751 4.436 -8.582 1.00 98.31 89 ASN A N 1
ATOM 721 C CA . ASN A 1 89 ? 18.861 4.929 -7.206 1.00 98.31 89 ASN A CA 1
ATOM 722 C C . ASN A 1 89 ? 18.130 6.263 -7.040 1.00 98.31 89 ASN A C 1
ATOM 724 O O . ASN A 1 89 ? 18.317 7.168 -7.857 1.00 98.31 89 ASN A O 1
ATOM 728 N N . GLY A 1 90 ? 17.405 6.420 -5.932 1.00 98.06 90 GLY A N 1
ATOM 729 C CA . GLY A 1 90 ? 17.034 7.742 -5.441 1.00 98.06 90 GLY A CA 1
ATOM 730 C C . GLY A 1 90 ? 18.248 8.557 -4.980 1.00 98.06 90 GLY A C 1
ATOM 731 O O . GLY A 1 90 ? 19.388 8.076 -4.980 1.00 98.06 90 GLY A O 1
ATOM 732 N N . ARG A 1 91 ? 18.015 9.814 -4.594 1.00 98.19 91 ARG A N 1
ATOM 733 C CA . ARG A 1 91 ? 19.069 10.763 -4.196 1.00 98.19 91 ARG A CA 1
ATOM 734 C C . ARG A 1 91 ? 18.661 11.594 -2.985 1.00 98.19 91 ARG A C 1
ATOM 736 O O . ARG A 1 91 ? 17.474 11.812 -2.756 1.00 98.19 91 ARG A O 1
ATOM 743 N N . ASP A 1 92 ? 19.648 12.090 -2.239 1.00 97.44 92 ASP A N 1
ATOM 744 C CA . ASP A 1 92 ? 19.402 13.063 -1.168 1.00 97.44 92 ASP A CA 1
ATOM 745 C C . ASP A 1 92 ? 18.691 14.302 -1.727 1.00 97.44 92 ASP A C 1
ATOM 747 O O . ASP A 1 92 ? 19.068 14.820 -2.777 1.00 97.44 92 ASP A O 1
ATOM 751 N N . TYR A 1 93 ? 17.651 14.753 -1.033 1.00 96.88 93 TYR A N 1
ATOM 752 C CA . TYR A 1 93 ? 16.738 15.797 -1.494 1.00 96.88 93 TYR A CA 1
ATOM 753 C C . TYR A 1 93 ? 17.048 17.172 -0.886 1.00 96.88 93 TYR A C 1
ATOM 755 O O . TYR A 1 93 ? 16.490 18.170 -1.328 1.00 96.88 93 TYR A O 1
ATOM 763 N N . LYS A 1 94 ? 17.938 17.260 0.114 1.00 96.94 94 LYS A N 1
ATOM 764 C CA . LYS A 1 94 ? 18.166 18.489 0.903 1.00 96.94 94 LYS A CA 1
ATOM 765 C C . LYS A 1 94 ? 18.504 19.729 0.074 1.00 96.94 94 LYS A C 1
ATOM 767 O O . LYS A 1 94 ? 18.105 20.827 0.434 1.00 96.94 94 LYS A O 1
ATOM 772 N N . ASN A 1 95 ? 19.226 19.561 -1.033 1.00 97.38 95 ASN A N 1
ATOM 773 C CA . ASN A 1 95 ? 19.632 20.683 -1.889 1.00 97.38 95 ASN A CA 1
ATOM 774 C C . ASN A 1 95 ? 18.529 21.158 -2.844 1.00 97.38 95 ASN A C 1
ATOM 776 O O . ASN A 1 95 ? 18.675 22.212 -3.456 1.00 97.38 95 ASN A O 1
ATOM 780 N N . VAL A 1 96 ? 17.462 20.375 -2.996 1.00 97.12 96 VAL A N 1
ATOM 781 C CA . VAL A 1 96 ? 16.317 20.699 -3.852 1.00 97.12 96 VAL A CA 1
ATOM 782 C C . VAL A 1 96 ? 15.040 20.911 -3.043 1.00 97.12 96 VAL A C 1
ATOM 784 O O . VAL A 1 96 ? 14.019 21.219 -3.640 1.00 97.12 96 VAL A O 1
ATOM 787 N N . GLU A 1 97 ? 15.073 20.759 -1.713 1.00 97.69 97 GLU A N 1
ATOM 788 C CA . GLU A 1 97 ? 13.904 20.898 -0.838 1.00 97.69 97 GLU A CA 1
ATOM 789 C C . GLU A 1 97 ? 13.259 22.285 -0.972 1.00 97.69 97 GLU A C 1
ATOM 791 O O . GLU A 1 97 ? 13.932 23.318 -0.954 1.00 97.69 97 GLU A O 1
ATOM 796 N N . ALA A 1 98 ? 11.933 22.296 -1.082 1.00 97.19 98 ALA A N 1
ATOM 797 C CA . ALA A 1 98 ? 11.122 23.495 -1.224 1.00 97.19 98 ALA A CA 1
ATOM 798 C C . ALA A 1 98 ? 9.778 23.354 -0.496 1.00 97.19 98 ALA A C 1
ATOM 800 O O . ALA A 1 98 ? 9.362 22.259 -0.108 1.00 97.19 98 ALA A O 1
ATOM 801 N N . SER A 1 99 ? 9.081 24.479 -0.318 1.00 96.62 99 SER A N 1
ATOM 802 C CA . SER A 1 99 ? 7.723 24.508 0.243 1.00 96.62 99 SER A CA 1
ATOM 803 C C . SER A 1 99 ? 6.658 23.976 -0.720 1.00 96.62 99 SER A C 1
ATOM 805 O O . SER A 1 99 ? 5.608 23.528 -0.271 1.00 96.62 99 SER A O 1
ATOM 807 N N . GLU A 1 100 ? 6.924 24.030 -2.024 1.00 97.31 100 GLU A N 1
ATOM 808 C CA . GLU A 1 100 ? 6.057 23.573 -3.114 1.00 97.31 100 GLU A CA 1
ATOM 809 C C . GLU A 1 100 ? 6.914 23.083 -4.293 1.00 97.31 100 GLU A C 1
ATOM 811 O O . GLU A 1 100 ? 8.119 23.340 -4.328 1.00 97.31 100 GLU A O 1
ATOM 816 N N . GLY A 1 101 ? 6.311 22.367 -5.245 1.00 97.69 101 GLY A N 1
ATOM 817 C CA . GLY A 1 101 ? 7.002 21.824 -6.417 1.00 97.69 101 GLY A CA 1
ATOM 818 C C . GLY A 1 101 ? 6.730 20.335 -6.613 1.00 97.69 101 GLY A C 1
ATOM 819 O O . GLY A 1 101 ? 5.617 19.865 -6.379 1.00 97.69 101 GLY A O 1
ATOM 820 N N . TYR A 1 102 ? 7.743 19.590 -7.048 1.00 98.38 102 TYR A N 1
ATOM 821 C CA . TYR A 1 102 ? 7.632 18.156 -7.313 1.00 98.38 102 TYR A CA 1
ATOM 822 C C . TYR A 1 102 ? 7.589 17.348 -6.013 1.00 98.38 102 TYR A C 1
ATOM 824 O O . TYR A 1 102 ? 8.322 17.671 -5.075 1.00 98.38 102 TYR A O 1
ATOM 832 N N . PRO A 1 103 ? 6.768 16.289 -5.922 1.00 98.44 103 PRO A N 1
ATOM 833 C CA . PRO A 1 103 ? 6.691 15.469 -4.722 1.00 98.44 103 PRO A CA 1
ATOM 834 C C . PRO A 1 103 ? 8.019 14.753 -4.446 1.00 98.44 103 PRO A C 1
ATOM 836 O O . PRO A 1 103 ? 8.618 14.145 -5.337 1.00 98.44 103 PRO A O 1
ATOM 839 N N . VAL A 1 104 ? 8.447 14.775 -3.182 1.00 98.62 104 VAL A N 1
ATOM 840 C CA . VAL A 1 104 ? 9.555 13.960 -2.670 1.00 98.62 104 VAL A CA 1
ATOM 841 C C . VAL A 1 104 ? 8.978 12.748 -1.946 1.00 98.62 104 VAL A C 1
ATOM 843 O O . VAL A 1 104 ? 8.275 12.889 -0.939 1.00 98.62 104 VAL A O 1
ATOM 846 N N . LEU A 1 105 ? 9.293 11.554 -2.448 1.00 98.44 105 LEU A N 1
ATOM 847 C CA . LEU A 1 105 ? 8.770 10.285 -1.952 1.00 98.44 105 LEU A CA 1
ATOM 848 C C . LEU A 1 105 ? 9.819 9.491 -1.174 1.00 98.44 105 LEU A C 1
ATOM 850 O O . LEU A 1 105 ? 10.932 9.249 -1.650 1.00 98.44 105 LEU A O 1
ATOM 854 N N . GLY A 1 106 ? 9.413 9.026 0.005 1.00 97.69 106 GLY A N 1
ATOM 855 C CA . GLY A 1 106 ? 10.030 7.913 0.724 1.00 97.69 106 GLY A CA 1
ATOM 856 C C . GLY A 1 106 ? 9.063 6.731 0.790 1.00 97.69 106 GLY A C 1
ATOM 857 O O . GLY A 1 106 ? 7.973 6.784 0.233 1.00 97.69 106 GLY A O 1
ATOM 858 N N . SER A 1 107 ? 9.409 5.682 1.532 1.00 94.94 107 SER A N 1
ATOM 859 C CA . SER A 1 107 ? 8.557 4.487 1.693 1.00 94.94 107 SER A CA 1
ATOM 860 C C . SER A 1 107 ? 7.195 4.759 2.354 1.00 94.94 107 SER A C 1
ATOM 862 O O . SER A 1 107 ? 6.281 3.943 2.258 1.00 94.94 107 SER A O 1
ATOM 864 N N . GLY A 1 108 ? 7.047 5.901 3.034 1.00 95.75 108 GLY A N 1
ATOM 865 C CA . GLY A 1 108 ? 5.782 6.374 3.605 1.00 95.75 108 GLY A CA 1
ATOM 866 C C . GLY A 1 108 ? 4.914 7.203 2.652 1.00 95.75 108 GLY A C 1
ATOM 867 O O . GLY A 1 108 ? 3.858 7.665 3.073 1.00 95.75 108 GLY A O 1
ATOM 868 N N . GLY A 1 109 ? 5.342 7.413 1.403 1.00 97.06 109 GLY A N 1
ATOM 869 C CA . GLY A 1 109 ? 4.692 8.309 0.448 1.00 97.06 109 GLY A CA 1
ATOM 870 C C . GLY A 1 109 ? 5.340 9.693 0.393 1.00 97.06 109 GLY A C 1
ATOM 871 O O . GLY A 1 109 ? 6.517 9.862 0.729 1.00 97.06 109 GLY A O 1
ATOM 872 N N . VAL A 1 110 ? 4.569 10.680 -0.068 1.00 97.88 110 VAL A N 1
ATOM 873 C CA . VAL A 1 110 ? 5.008 12.078 -0.177 1.00 97.88 110 VAL A CA 1
ATOM 874 C C . VAL A 1 110 ? 5.176 12.678 1.216 1.00 97.88 110 VAL A C 1
ATOM 876 O O . VAL A 1 110 ? 4.268 12.602 2.042 1.00 97.88 110 VAL A O 1
ATOM 879 N N . PHE A 1 111 ? 6.324 13.301 1.476 1.00 97.62 111 PHE A N 1
ATOM 880 C CA . PHE A 1 111 ? 6.589 13.954 2.766 1.00 97.62 111 PHE A CA 1
ATOM 881 C C . PHE A 1 111 ? 7.234 15.344 2.646 1.00 97.62 111 PHE A C 1
ATOM 883 O O . PHE A 1 111 ? 7.295 16.073 3.641 1.00 97.62 111 PHE A O 1
ATOM 890 N N . ARG A 1 112 ? 7.708 15.721 1.452 1.00 97.81 112 ARG A N 1
ATOM 891 C CA . ARG A 1 112 ? 8.288 17.030 1.106 1.00 97.81 112 ARG A CA 1
ATOM 892 C C . ARG A 1 112 ? 8.020 17.366 -0.360 1.00 97.81 112 ARG A C 1
ATOM 894 O O . ARG A 1 112 ? 7.518 16.523 -1.104 1.00 97.81 112 ARG A O 1
ATOM 901 N N . PHE A 1 113 ? 8.409 18.576 -0.751 1.00 98.50 113 PHE A N 1
ATOM 902 C CA . PHE A 1 113 ? 8.446 19.024 -2.137 1.00 98.50 113 PHE A CA 1
ATOM 903 C C . PHE A 1 113 ? 9.863 19.436 -2.539 1.00 98.50 113 PHE A C 1
ATOM 905 O O . PHE A 1 113 ? 10.697 19.731 -1.678 1.00 98.50 113 PHE A O 1
ATOM 912 N N . ALA A 1 114 ? 10.130 19.426 -3.842 1.00 98.25 114 ALA A N 1
ATOM 913 C CA . ALA A 1 114 ? 11.409 19.789 -4.422 1.00 98.25 114 ALA A CA 1
ATOM 914 C C . ALA A 1 114 ? 11.265 20.724 -5.631 1.00 98.25 114 ALA A C 1
ATOM 916 O O . ALA A 1 114 ? 10.293 20.650 -6.383 1.00 98.25 114 ALA A O 1
ATOM 917 N N . THR A 1 115 ? 12.265 21.581 -5.843 1.00 98.38 115 THR A N 1
ATOM 918 C CA . THR A 1 115 ? 12.366 22.460 -7.021 1.00 98.38 115 THR A CA 1
ATOM 919 C C . THR A 1 115 ? 12.724 21.713 -8.307 1.00 98.38 115 THR A C 1
ATOM 921 O O . THR A 1 115 ? 12.485 22.230 -9.397 1.00 98.38 115 THR A O 1
ATOM 924 N N . ASP A 1 116 ? 13.277 20.504 -8.187 1.00 98.19 116 ASP A N 1
ATOM 925 C CA . ASP A 1 116 ? 13.721 19.650 -9.290 1.00 98.19 116 ASP A CA 1
ATOM 926 C C . ASP A 1 116 ? 13.194 18.212 -9.120 1.00 98.19 116 ASP A C 1
ATOM 928 O O . ASP A 1 116 ? 12.675 17.849 -8.061 1.00 98.19 116 ASP A O 1
ATOM 932 N N . TYR A 1 117 ? 13.310 17.388 -10.159 1.00 98.50 117 TYR A N 1
ATOM 933 C CA . TYR A 1 117 ? 12.832 16.004 -10.191 1.00 98.50 117 TYR A CA 1
ATOM 934 C C . TYR A 1 117 ? 13.924 15.043 -10.680 1.00 98.50 117 TYR A C 1
ATOM 936 O O . TYR A 1 117 ? 14.812 15.404 -11.447 1.00 98.50 117 TYR A O 1
ATOM 944 N N . LEU A 1 118 ? 13.860 13.785 -10.237 1.00 98.06 118 LEU A N 1
ATOM 945 C CA . LEU A 1 118 ? 14.768 12.726 -10.693 1.00 98.06 118 LEU A CA 1
ATOM 946 C C . LEU A 1 118 ? 14.271 12.041 -11.959 1.00 98.06 118 LEU A C 1
ATOM 948 O O . LEU A 1 118 ? 15.079 11.597 -12.775 1.00 98.06 118 LEU A O 1
ATOM 952 N N . TYR A 1 119 ? 12.955 11.904 -12.088 1.00 98.62 119 TYR A N 1
ATOM 953 C CA . TYR A 1 119 ? 12.333 11.179 -13.182 1.00 98.62 119 TYR A CA 1
ATOM 954 C C . TYR A 1 119 ? 10.950 11.754 -13.499 1.00 98.62 119 TYR A C 1
ATOM 956 O O . TYR A 1 119 ? 10.277 12.284 -12.614 1.00 98.62 119 TYR A O 1
ATOM 964 N N . ASP A 1 120 ? 10.571 11.673 -14.774 1.00 98.19 120 ASP A N 1
ATOM 965 C CA . ASP A 1 120 ? 9.277 12.095 -15.311 1.00 98.19 120 ASP A CA 1
ATOM 966 C C . ASP A 1 120 ? 8.667 10.915 -16.060 1.00 98.19 120 ASP A C 1
ATOM 968 O O . ASP A 1 120 ? 9.097 10.583 -17.169 1.00 98.19 120 ASP A O 1
ATOM 972 N N . GLY A 1 121 ? 7.718 10.242 -15.420 1.00 96.44 121 GLY A N 1
ATOM 973 C CA . GLY A 1 121 ? 7.017 9.120 -16.021 1.00 96.44 121 GLY A CA 1
ATOM 974 C C . GLY A 1 121 ? 6.585 8.065 -15.018 1.00 96.44 121 GLY A C 1
ATOM 975 O O . GLY A 1 121 ? 6.754 8.195 -13.804 1.00 96.44 121 GLY A O 1
ATOM 976 N N . GLU A 1 122 ? 6.019 7.000 -15.569 1.00 98.25 122 GLU A N 1
ATOM 977 C CA . GLU A 1 122 ? 5.518 5.864 -14.813 1.00 98.25 122 GLU A CA 1
ATOM 978 C C . GLU A 1 122 ? 6.658 5.131 -14.098 1.00 98.25 122 GLU A C 1
ATOM 980 O O . GLU A 1 122 ? 7.670 4.762 -14.698 1.00 98.25 122 GLU A O 1
ATOM 985 N N . SER A 1 123 ? 6.493 4.912 -12.796 1.00 98.69 123 SER A N 1
ATOM 986 C CA . SER A 1 123 ? 7.483 4.253 -11.962 1.00 98.69 123 SER A CA 1
ATOM 987 C C . SER A 1 123 ? 6.842 3.499 -10.803 1.00 98.69 123 SER A C 1
ATOM 989 O O . SER A 1 123 ? 5.896 3.964 -10.164 1.00 98.69 123 SER A O 1
ATOM 991 N N . VAL A 1 124 ? 7.425 2.345 -10.495 1.00 98.69 124 VAL A N 1
ATOM 992 C CA . VAL A 1 124 ? 7.247 1.640 -9.234 1.00 98.69 124 VAL A CA 1
ATOM 993 C C . VAL A 1 124 ? 8.468 1.936 -8.370 1.00 98.69 124 VAL A C 1
ATOM 995 O O . VAL A 1 124 ? 9.610 1.667 -8.754 1.00 98.69 124 VAL A O 1
ATOM 998 N N . LEU A 1 125 ? 8.229 2.522 -7.201 1.00 98.62 125 LEU A N 1
ATOM 999 C CA . LEU A 1 125 ? 9.264 2.811 -6.219 1.00 98.62 125 LEU A CA 1
ATOM 1000 C C . LEU A 1 125 ? 9.401 1.632 -5.264 1.00 98.62 125 LEU A C 1
ATOM 1002 O O . LEU A 1 125 ? 8.399 1.120 -4.768 1.00 98.62 125 LEU A O 1
ATOM 1006 N N . PHE A 1 126 ? 10.636 1.243 -4.961 1.00 98.25 126 PHE A N 1
ATOM 1007 C CA . PHE A 1 126 ? 10.949 0.147 -4.044 1.00 98.25 126 PHE A CA 1
ATOM 1008 C C . PHE A 1 126 ? 11.775 0.670 -2.876 1.00 98.25 126 PHE A C 1
ATOM 1010 O O . PHE A 1 126 ? 12.696 1.464 -3.072 1.00 98.25 126 PHE A O 1
ATOM 1017 N N . GLY A 1 127 ? 11.488 0.216 -1.659 1.00 96.88 127 GLY A N 1
ATOM 1018 C CA . GLY A 1 127 ? 12.343 0.543 -0.526 1.00 96.88 127 GLY A CA 1
ATOM 1019 C C . GLY A 1 127 ? 13.683 -0.185 -0.621 1.00 96.88 127 GLY A C 1
ATOM 1020 O O . GLY A 1 127 ? 13.744 -1.372 -0.930 1.00 96.88 127 GLY A O 1
ATOM 1021 N N . ARG A 1 128 ? 14.776 0.534 -0.359 1.00 95.44 128 ARG A N 1
ATOM 1022 C CA . ARG A 1 128 ? 16.149 0.007 -0.418 1.00 95.44 128 ARG A CA 1
ATOM 1023 C C . ARG A 1 128 ? 16.734 -0.249 0.966 1.00 95.44 128 ARG A C 1
ATOM 1025 O O . ARG A 1 128 ? 17.512 -1.186 1.127 1.00 95.44 128 ARG A O 1
ATOM 1032 N N . LYS A 1 129 ? 16.433 0.609 1.947 1.00 93.19 129 LYS A N 1
ATOM 1033 C CA . LYS A 1 129 ? 16.928 0.511 3.332 1.00 93.19 129 LYS A CA 1
ATOM 1034 C C . LYS A 1 129 ? 15.832 0.891 4.321 1.00 93.19 129 LYS A C 1
ATOM 1036 O O . LYS A 1 129 ? 15.184 1.921 4.148 1.00 93.19 129 LYS A O 1
ATOM 1041 N N . GLY A 1 130 ? 15.686 0.112 5.388 1.00 92.69 130 GLY A N 1
ATOM 1042 C CA . GLY A 1 130 ? 14.629 0.308 6.378 1.00 92.69 130 GLY A CA 1
ATOM 1043 C C . GLY A 1 130 ? 13.328 -0.314 5.898 1.00 92.69 130 GLY A C 1
ATOM 1044 O O . GLY A 1 130 ? 13.222 -1.528 5.844 1.00 92.69 130 GLY A O 1
ATOM 1045 N N . THR A 1 131 ? 12.334 0.489 5.539 1.00 93.25 131 THR A N 1
ATOM 1046 C CA . THR A 1 131 ? 11.056 -0.041 5.042 1.00 93.25 131 THR A CA 1
ATOM 1047 C C . THR A 1 131 ? 11.179 -0.426 3.567 1.00 93.25 131 THR A C 1
ATOM 1049 O O . THR A 1 131 ? 11.176 0.453 2.705 1.00 93.25 131 THR A O 1
ATOM 1052 N N . ILE A 1 132 ? 11.304 -1.723 3.284 1.00 94.06 132 ILE A N 1
ATOM 1053 C CA . ILE A 1 132 ? 11.525 -2.285 1.936 1.00 94.06 132 ILE A CA 1
ATOM 1054 C C . ILE A 1 132 ? 10.246 -2.817 1.270 1.00 94.06 132 ILE A C 1
ATOM 1056 O O . ILE A 1 132 ? 10.172 -2.895 0.049 1.00 94.06 132 ILE A O 1
ATOM 1060 N N . ASP A 1 133 ? 9.227 -3.118 2.070 1.00 93.12 133 ASP A N 1
ATOM 1061 C CA . ASP A 1 133 ? 8.004 -3.863 1.739 1.00 93.12 133 ASP A CA 1
ATOM 1062 C C . ASP A 1 133 ? 6.799 -2.969 1.387 1.00 93.12 133 ASP A C 1
ATOM 1064 O O . ASP A 1 133 ? 5.665 -3.431 1.249 1.00 93.12 133 ASP A O 1
ATOM 1068 N N . LYS A 1 134 ? 7.032 -1.662 1.229 1.00 95.75 134 LYS A N 1
ATOM 1069 C CA . LYS A 1 134 ? 6.009 -0.673 0.862 1.00 95.75 134 LYS A CA 1
ATOM 1070 C C . LYS A 1 134 ? 6.297 -0.077 -0.513 1.00 95.75 134 LYS A C 1
ATOM 1072 O O . LYS A 1 134 ? 6.718 1.079 -0.587 1.00 95.75 134 LYS A O 1
ATOM 1077 N N . PRO A 1 135 ? 6.107 -0.843 -1.603 1.00 97.75 135 PRO A N 1
ATOM 1078 C CA . PRO A 1 135 ? 6.266 -0.287 -2.932 1.00 97.75 135 PRO A CA 1
ATOM 1079 C C . PRO A 1 135 ? 5.190 0.770 -3.188 1.00 97.75 135 PRO A C 1
ATOM 1081 O O . PRO A 1 135 ? 4.071 0.676 -2.671 1.00 97.75 135 PRO A O 1
ATOM 1084 N N . LEU A 1 136 ? 5.537 1.768 -3.994 1.00 98.38 136 LEU A N 1
ATOM 1085 C CA . LEU A 1 136 ? 4.649 2.863 -4.382 1.00 98.38 136 LEU A CA 1
ATOM 1086 C C . LEU A 1 136 ? 4.547 2.926 -5.900 1.00 98.38 136 LEU A C 1
ATOM 1088 O O . LEU A 1 136 ? 5.499 2.586 -6.594 1.00 98.38 136 LEU A O 1
ATOM 1092 N N . TYR A 1 137 ? 3.415 3.400 -6.402 1.00 98.50 137 TYR A N 1
ATOM 1093 C CA . TYR A 1 137 ? 3.216 3.696 -7.815 1.00 98.50 137 TYR A CA 1
ATOM 1094 C C . TYR A 1 137 ? 3.122 5.207 -8.011 1.00 98.50 137 TYR A C 1
ATOM 1096 O O . TYR A 1 137 ? 2.461 5.892 -7.228 1.00 98.50 137 TYR A O 1
ATOM 1104 N N . ILE A 1 138 ? 3.764 5.717 -9.057 1.00 98.38 138 ILE A N 1
ATOM 1105 C CA . ILE A 1 138 ? 3.704 7.122 -9.453 1.00 98.38 138 ILE A CA 1
ATOM 1106 C C . ILE A 1 138 ? 3.791 7.237 -10.976 1.00 98.38 138 ILE A C 1
ATOM 1108 O O . ILE A 1 138 ? 4.462 6.438 -11.621 1.00 98.38 138 ILE A O 1
ATOM 1112 N N . ASN A 1 139 ? 3.098 8.213 -11.560 1.00 98.00 139 ASN A N 1
ATOM 1113 C CA . ASN A 1 139 ? 3.152 8.488 -12.997 1.00 98.00 139 ASN A CA 1
ATOM 1114 C C . ASN A 1 139 ? 3.082 9.998 -13.252 1.00 98.00 139 ASN A C 1
ATOM 1116 O O . ASN A 1 139 ? 2.115 10.522 -13.799 1.00 98.00 139 ASN A O 1
ATOM 1120 N N . GLU A 1 140 ? 4.095 10.693 -12.751 1.00 97.81 140 GLU A N 1
ATOM 1121 C CA . GLU A 1 140 ? 4.296 12.135 -12.884 1.00 97.81 140 GLU A CA 1
ATOM 1122 C C . GLU A 1 140 ? 5.779 12.460 -12.636 1.00 97.81 140 GLU A C 1
ATOM 1124 O O . GLU A 1 140 ? 6.597 11.555 -12.463 1.00 97.81 140 GLU A O 1
ATOM 1129 N N . LYS A 1 141 ? 6.143 13.746 -12.613 1.00 98.69 141 LYS A N 1
ATOM 1130 C CA . LYS A 1 141 ? 7.483 14.184 -12.199 1.00 98.69 141 LYS A CA 1
ATOM 1131 C C . LYS A 1 141 ? 7.659 13.989 -10.699 1.00 98.69 141 LYS A C 1
ATOM 1133 O O . LYS A 1 141 ? 6.839 14.476 -9.925 1.00 98.69 141 LYS A O 1
ATOM 1138 N N . PHE A 1 142 ? 8.752 13.358 -10.276 1.00 98.75 142 PHE A N 1
ATOM 1139 C CA . PHE A 1 142 ? 9.010 13.141 -8.852 1.00 98.75 142 PHE A CA 1
ATOM 1140 C C . PHE A 1 142 ? 10.487 13.116 -8.472 1.00 98.75 142 PHE A C 1
ATOM 1142 O O . PHE A 1 142 ? 11.377 12.881 -9.292 1.00 98.75 142 PHE A O 1
ATOM 1149 N N . TRP A 1 143 ? 10.736 13.274 -7.174 1.00 98.75 143 TRP A N 1
ATOM 1150 C CA . TRP A 1 143 ? 12.004 12.964 -6.525 1.00 98.75 143 TRP A CA 1
ATOM 1151 C C . TRP A 1 143 ? 11.806 11.804 -5.545 1.00 98.75 143 TRP A C 1
ATOM 1153 O O . TRP A 1 143 ? 10.828 11.772 -4.806 1.00 98.75 143 TRP A O 1
ATOM 1163 N N . THR A 1 144 ? 12.731 10.848 -5.483 1.00 98.44 144 THR A N 1
ATOM 1164 C CA . THR A 1 144 ? 12.728 9.824 -4.425 1.00 98.44 144 THR A CA 1
ATOM 1165 C C . THR A 1 144 ? 14.071 9.778 -3.715 1.00 98.44 144 THR A C 1
ATOM 1167 O O . THR A 1 144 ? 15.118 10.014 -4.323 1.00 98.44 144 THR A O 1
ATOM 1170 N N . VAL A 1 145 ? 14.033 9.534 -2.409 1.00 98.00 145 VAL A N 1
ATOM 1171 C CA . VAL A 1 145 ? 15.207 9.609 -1.531 1.00 98.00 145 VAL A CA 1
ATOM 1172 C C . VAL A 1 145 ? 16.193 8.460 -1.758 1.00 98.00 145 VAL A C 1
ATOM 1174 O O . VAL A 1 145 ? 15.847 7.423 -2.312 1.00 98.00 145 VAL A O 1
ATOM 1177 N N . ASP A 1 146 ? 17.436 8.609 -1.307 1.00 96.44 146 ASP A N 1
ATOM 1178 C CA . ASP A 1 146 ? 18.528 7.633 -1.485 1.00 96.44 146 ASP A CA 1
ATOM 1179 C C . ASP A 1 146 ? 18.297 6.264 -0.806 1.00 96.44 146 ASP A C 1
ATOM 1181 O O . ASP A 1 146 ? 18.966 5.271 -1.131 1.00 96.44 146 ASP A O 1
ATOM 1185 N N . THR A 1 147 ? 17.327 6.194 0.109 1.00 96.31 147 THR A N 1
ATOM 1186 C CA . THR A 1 147 ? 16.808 4.963 0.726 1.00 96.31 147 THR A CA 1
ATOM 1187 C C . THR A 1 147 ? 15.716 4.271 -0.095 1.00 96.31 147 THR A C 1
ATOM 1189 O O . THR A 1 147 ? 15.182 3.253 0.350 1.00 96.31 147 THR A O 1
ATOM 1192 N N . MET A 1 148 ? 15.432 4.761 -1.301 1.00 98.00 148 MET A N 1
ATOM 1193 C CA . MET A 1 148 ? 14.499 4.185 -2.267 1.00 98.00 148 MET A CA 1
ATOM 1194 C C . MET A 1 148 ? 15.196 3.904 -3.607 1.00 98.00 148 MET A C 1
ATOM 1196 O O . MET A 1 148 ? 16.211 4.511 -3.968 1.00 98.00 148 MET A O 1
ATOM 1200 N N . PHE A 1 149 ? 14.612 2.990 -4.368 1.00 98.56 149 PHE A N 1
ATOM 1201 C CA . PHE A 1 149 ? 14.827 2.834 -5.799 1.00 98.56 149 PHE A CA 1
A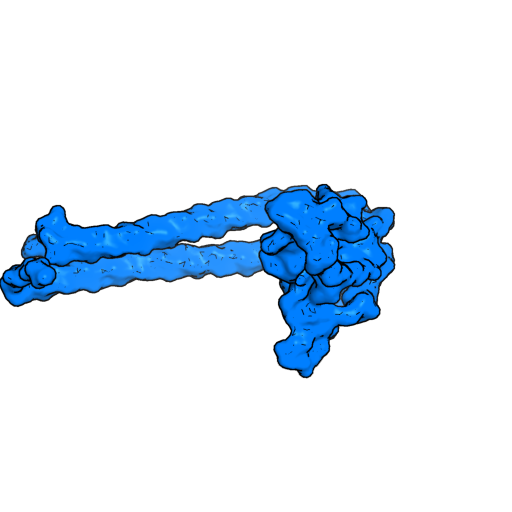TOM 1202 C C . PHE A 1 149 ? 13.601 3.332 -6.564 1.00 98.56 149 PHE A C 1
ATOM 1204 O O . PHE A 1 149 ? 12.485 3.261 -6.051 1.00 98.56 149 PHE A O 1
ATOM 1211 N N . TYR A 1 150 ? 13.805 3.759 -7.807 1.00 98.75 150 TYR A N 1
ATOM 1212 C CA . TYR A 1 150 ? 12.728 3.963 -8.774 1.00 98.75 150 TYR A CA 1
ATOM 1213 C C . TYR A 1 150 ? 12.966 3.110 -10.018 1.00 98.75 150 TYR A C 1
ATOM 1215 O O . TYR A 1 150 ? 14.112 2.813 -10.369 1.00 98.75 150 TYR A O 1
ATOM 1223 N N . SER A 1 151 ? 11.891 2.689 -10.677 1.00 98.69 151 SER A N 1
ATOM 1224 C CA . SER A 1 151 ? 11.962 1.914 -11.913 1.00 98.69 151 SER A CA 1
ATOM 1225 C C . SER A 1 151 ? 11.757 2.791 -13.143 1.00 98.69 151 SER A C 1
ATOM 1227 O O . SER A 1 151 ? 10.866 3.637 -13.157 1.00 98.69 151 SER A O 1
ATOM 1229 N N . VAL A 1 152 ? 12.490 2.513 -14.214 1.00 98.62 152 VAL A N 1
ATOM 1230 C CA . VAL A 1 152 ? 12.109 2.904 -15.576 1.00 98.62 152 VAL A CA 1
ATOM 1231 C C . VAL A 1 152 ? 11.447 1.692 -16.228 1.00 98.62 152 VAL A C 1
ATOM 1233 O O . VAL A 1 152 ? 12.088 0.644 -16.356 1.00 98.62 152 VAL A O 1
ATOM 1236 N N . ILE A 1 153 ? 10.171 1.820 -16.599 1.00 98.44 153 ILE A N 1
ATOM 1237 C CA . ILE A 1 153 ? 9.371 0.727 -17.171 1.00 98.44 153 ILE A CA 1
ATOM 1238 C C . ILE A 1 153 ? 9.846 0.410 -18.595 1.00 98.44 153 ILE A C 1
ATOM 1240 O O . ILE A 1 153 ? 10.002 1.309 -19.424 1.00 98.44 153 ILE A O 1
ATOM 1244 N N . LEU A 1 154 ? 10.121 -0.867 -18.883 1.00 98.38 154 LEU A N 1
ATOM 1245 C CA . LEU A 1 154 ? 10.537 -1.308 -20.216 1.00 98.38 154 LEU A CA 1
ATOM 1246 C C . LEU A 1 154 ? 9.331 -1.643 -21.098 1.00 98.38 154 LEU A C 1
ATOM 1248 O O . LEU A 1 154 ? 8.245 -1.971 -20.627 1.00 98.38 154 LEU A O 1
ATOM 1252 N N . LYS A 1 155 ? 9.546 -1.595 -22.417 1.00 97.25 155 LYS A N 1
ATOM 1253 C CA . LYS A 1 155 ? 8.522 -1.934 -23.410 1.00 97.25 155 LYS A CA 1
ATOM 1254 C C . LYS A 1 155 ? 7.987 -3.354 -23.185 1.00 97.25 155 LYS A C 1
ATOM 1256 O O . LYS A 1 155 ? 8.765 -4.301 -23.114 1.00 97.25 155 LYS A O 1
ATOM 1261 N N . GLY A 1 156 ? 6.660 -3.491 -23.183 1.00 97.25 156 GLY A N 1
ATOM 1262 C CA . GLY A 1 156 ? 5.968 -4.765 -22.955 1.00 97.25 156 GLY A CA 1
ATOM 1263 C C . GLY A 1 156 ? 5.609 -5.029 -21.490 1.00 97.25 156 GLY A C 1
ATOM 1264 O O . GLY A 1 156 ? 5.065 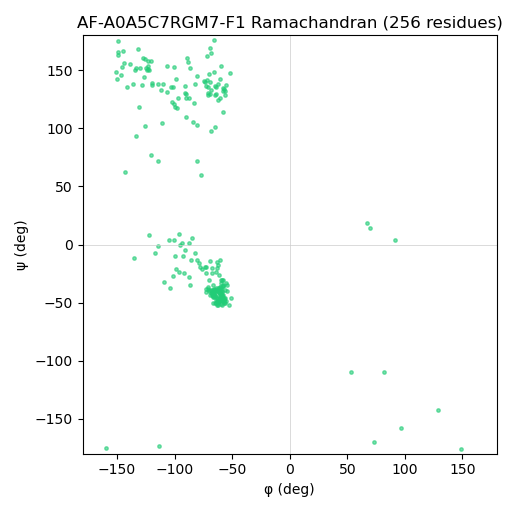-6.091 -21.197 1.00 97.25 156 GLY A O 1
ATOM 1265 N N . THR A 1 157 ? 5.885 -4.074 -20.602 1.00 98.44 157 THR A N 1
ATOM 1266 C CA . THR A 1 157 ? 5.473 -4.085 -19.197 1.00 98.44 157 THR A CA 1
ATOM 1267 C C . THR A 1 157 ? 4.443 -2.986 -18.968 1.00 98.44 157 THR A C 1
ATOM 1269 O O . THR A 1 157 ? 4.655 -1.847 -19.381 1.00 98.44 157 THR A O 1
ATOM 1272 N N . ASP A 1 158 ? 3.347 -3.312 -18.294 1.00 98.56 158 ASP A N 1
ATOM 1273 C CA . ASP A 1 158 ? 2.444 -2.328 -17.699 1.00 98.56 158 ASP A CA 1
ATOM 1274 C C . ASP A 1 158 ? 2.940 -1.975 -16.280 1.00 98.56 158 ASP A C 1
ATOM 1276 O O . ASP A 1 158 ? 3.197 -2.863 -15.458 1.00 98.56 158 ASP A O 1
ATOM 1280 N N . GLY A 1 159 ? 3.149 -0.687 -15.983 1.00 98.31 159 GLY A N 1
ATOM 1281 C CA . GLY A 1 159 ? 3.730 -0.271 -14.705 1.00 98.31 159 GLY A CA 1
ATOM 1282 C C . GLY A 1 159 ? 2.798 -0.487 -13.513 1.00 98.31 159 GLY A C 1
ATOM 1283 O O . GLY A 1 159 ? 3.274 -0.813 -12.421 1.00 98.31 159 GLY A O 1
ATOM 1284 N N . LYS A 1 160 ? 1.475 -0.408 -13.701 1.00 98.50 160 LYS A N 1
ATOM 1285 C CA . LYS A 1 160 ? 0.506 -0.780 -12.661 1.00 98.50 160 LYS A CA 1
ATOM 1286 C C . LYS A 1 160 ? 0.459 -2.283 -12.435 1.00 98.50 160 LYS A C 1
ATOM 1288 O O . LYS A 1 160 ? 0.365 -2.708 -11.284 1.00 98.50 160 LYS A O 1
ATOM 1293 N N . PHE A 1 161 ? 0.569 -3.094 -13.488 1.00 98.81 161 PHE A N 1
ATOM 1294 C CA . PHE A 1 161 ? 0.697 -4.546 -13.328 1.00 98.81 161 PHE A CA 1
ATOM 1295 C C . PHE A 1 161 ? 1.912 -4.868 -12.456 1.00 98.81 161 PHE A C 1
ATOM 1297 O O . PHE A 1 161 ? 1.801 -5.597 -11.468 1.00 98.81 161 PHE A O 1
ATOM 1304 N N . LEU A 1 162 ? 3.055 -4.243 -12.753 1.00 98.56 162 LEU A N 1
ATOM 1305 C CA . LEU A 1 162 ? 4.253 -4.397 -11.938 1.00 98.56 162 LEU A CA 1
ATOM 1306 C C . LEU A 1 162 ? 4.050 -3.915 -10.498 1.00 98.56 162 LEU A C 1
ATOM 1308 O O . LEU A 1 162 ? 4.552 -4.547 -9.571 1.00 98.56 162 LEU A O 1
ATOM 1312 N N . TYR A 1 163 ? 3.326 -2.817 -10.287 1.00 98.75 163 TYR A N 1
ATOM 1313 C CA . TYR A 1 163 ? 2.990 -2.357 -8.943 1.00 98.75 163 TYR A CA 1
ATOM 1314 C C . TYR A 1 163 ? 2.192 -3.417 -8.174 1.00 98.75 163 TYR A C 1
ATOM 1316 O O . TYR A 1 163 ? 2.533 -3.719 -7.031 1.00 98.75 163 TYR A O 1
ATOM 1324 N N . PHE A 1 164 ? 1.190 -4.044 -8.794 1.00 98.81 164 PHE A N 1
ATOM 1325 C CA . PHE A 1 164 ? 0.439 -5.133 -8.166 1.00 98.81 164 PHE A CA 1
ATOM 1326 C C . PHE A 1 164 ? 1.308 -6.356 -7.872 1.00 98.81 164 PHE A C 1
ATOM 1328 O O . PHE A 1 164 ? 1.202 -6.910 -6.780 1.00 98.81 164 PHE A O 1
ATOM 1335 N N . VAL A 1 165 ? 2.220 -6.728 -8.775 1.00 98.50 165 VAL A N 1
ATOM 1336 C CA . VAL A 1 165 ? 3.234 -7.760 -8.499 1.00 98.50 165 VAL A CA 1
ATOM 1337 C C . VAL A 1 165 ? 4.058 -7.368 -7.272 1.00 98.50 165 VAL A C 1
ATOM 1339 O O . VAL A 1 165 ? 4.160 -8.145 -6.325 1.00 98.50 165 VAL A O 1
ATOM 1342 N N . ALA A 1 166 ? 4.576 -6.137 -7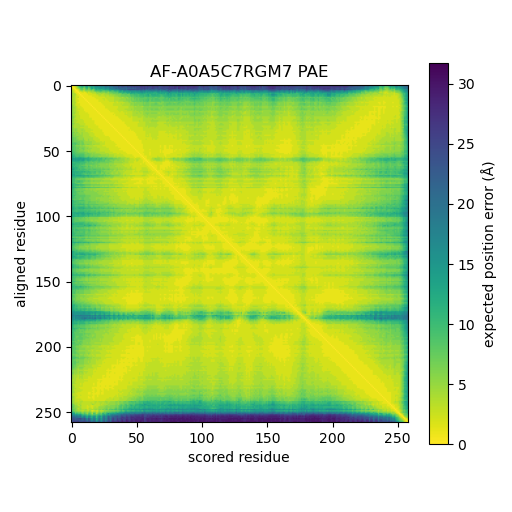.235 1.00 98.00 166 ALA A N 1
ATOM 1343 C CA . ALA A 1 166 ? 5.373 -5.626 -6.126 1.00 98.00 166 ALA A CA 1
ATOM 1344 C C . ALA A 1 166 ? 4.613 -5.666 -4.793 1.00 98.00 166 ALA A C 1
ATOM 1346 O O . ALA A 1 166 ? 5.213 -5.948 -3.763 1.00 98.00 166 ALA A O 1
ATOM 1347 N N . LYS A 1 167 ? 3.293 -5.443 -4.784 1.00 97.62 167 LYS A N 1
ATOM 1348 C CA . LYS A 1 167 ? 2.464 -5.489 -3.565 1.00 97.62 167 LYS A CA 1
ATOM 1349 C C . LYS A 1 167 ? 2.410 -6.856 -2.884 1.00 97.62 167 LYS A C 1
ATOM 1351 O O . LYS A 1 167 ? 2.057 -6.892 -1.707 1.00 97.62 167 LYS A O 1
ATOM 1356 N N . VAL A 1 168 ? 2.726 -7.937 -3.593 1.00 96.94 168 VAL A N 1
ATOM 1357 C CA . VAL A 1 168 ? 2.673 -9.319 -3.080 1.00 96.94 168 VAL A CA 1
ATOM 1358 C C . VAL A 1 168 ? 4.016 -10.047 -3.182 1.00 96.94 168 VAL A C 1
ATOM 1360 O O . VAL A 1 168 ? 4.101 -11.246 -2.913 1.00 96.94 168 VAL A O 1
ATOM 1363 N N . MET A 1 169 ? 5.078 -9.320 -3.539 1.00 94.81 169 MET A N 1
ATOM 1364 C CA . MET A 1 169 ? 6.439 -9.841 -3.526 1.00 94.81 169 MET A CA 1
ATOM 1365 C C . MET A 1 169 ? 6.861 -10.269 -2.119 1.00 94.81 169 MET A C 1
ATOM 1367 O O . MET A 1 169 ? 6.602 -9.589 -1.126 1.00 94.81 169 MET A O 1
ATOM 1371 N N . GLN A 1 170 ? 7.618 -11.360 -2.058 1.00 94.44 170 GLN A N 1
ATOM 1372 C CA . GLN A 1 170 ? 8.234 -11.862 -0.830 1.00 94.44 170 GLN A CA 1
ATOM 1373 C C . GLN A 1 170 ? 9.526 -11.083 -0.520 1.00 94.44 170 GLN A C 1
ATOM 1375 O O . GLN A 1 170 ? 10.632 -11.593 -0.699 1.00 94.44 170 GLN A O 1
ATOM 1380 N N . PHE A 1 171 ? 9.407 -9.816 -0.102 1.00 92.69 171 PHE A N 1
ATOM 1381 C CA . PHE A 1 171 ? 10.564 -8.941 0.164 1.00 92.69 171 PHE A CA 1
ATOM 1382 C C . PHE A 1 171 ? 11.517 -9.490 1.231 1.00 92.69 171 PHE A C 1
ATOM 1384 O O . PHE A 1 171 ? 12.722 -9.270 1.129 1.00 92.69 171 PHE A O 1
ATOM 1391 N N . ASP A 1 172 ? 11.009 -10.249 2.203 1.00 91.00 172 ASP A N 1
ATOM 1392 C CA . ASP A 1 172 ? 11.826 -10.868 3.253 1.00 91.00 172 ASP A CA 1
ATOM 1393 C C . ASP A 1 172 ? 12.859 -11.857 2.696 1.00 91.00 172 ASP A C 1
ATOM 1395 O O . ASP A 1 172 ? 13.920 -12.040 3.286 1.00 91.00 172 ASP A O 1
ATOM 1399 N N . TRP A 1 173 ? 12.598 -12.456 1.529 1.00 89.06 173 TRP A N 1
ATOM 1400 C CA . TRP A 1 173 ? 13.549 -13.352 0.860 1.00 89.06 173 TRP A CA 1
ATOM 1401 C C . TRP A 1 173 ? 14.691 -12.597 0.175 1.00 89.06 173 TRP A C 1
ATOM 1403 O O . TRP A 1 173 ? 15.742 -13.173 -0.098 1.00 89.06 173 TRP A O 1
ATOM 1413 N N . LEU A 1 174 ? 14.481 -11.313 -0.122 1.00 86.38 174 LEU A N 1
ATOM 1414 C CA . LEU A 1 174 ? 15.474 -10.418 -0.718 1.00 86.38 174 LEU A CA 1
ATOM 1415 C C . LEU A 1 174 ? 16.278 -9.657 0.340 1.00 86.38 174 LEU A C 1
ATOM 1417 O O . LEU A 1 174 ? 17.374 -9.174 0.060 1.00 86.38 174 LEU A O 1
ATOM 1421 N N . ALA A 1 175 ? 15.699 -9.483 1.525 1.00 87.69 175 ALA A N 1
ATOM 1422 C CA . ALA A 1 175 ? 16.228 -8.625 2.564 1.00 87.69 175 ALA A CA 1
ATOM 1423 C C . ALA A 1 175 ? 17.489 -9.203 3.215 1.00 87.69 175 ALA A C 1
ATOM 1425 O O . ALA A 1 175 ? 17.585 -10.391 3.527 1.00 87.69 175 ALA A O 1
ATOM 1426 N N . THR A 1 176 ? 18.443 -8.330 3.533 1.00 85.12 176 THR A N 1
ATOM 1427 C CA . THR A 1 176 ? 19.525 -8.680 4.458 1.00 85.12 176 THR A CA 1
ATOM 1428 C C . THR A 1 176 ? 18.968 -9.006 5.848 1.00 85.12 176 THR A C 1
ATOM 1430 O O . THR A 1 176 ? 18.131 -8.272 6.372 1.00 85.12 176 THR A O 1
ATOM 1433 N N . GLN A 1 177 ? 19.487 -10.057 6.493 1.00 82.44 177 GLN A N 1
ATOM 1434 C CA . GLN A 1 177 ? 19.127 -10.445 7.869 1.00 82.44 177 GLN A CA 1
ATOM 1435 C C . GLN A 1 177 ? 19.812 -9.541 8.911 1.00 82.44 177 GLN A C 1
ATOM 1437 O O . GLN A 1 177 ? 20.621 -9.976 9.729 1.00 82.44 177 GLN A O 1
ATOM 1442 N N . THR A 1 178 ? 19.534 -8.242 8.841 1.00 86.00 178 THR A N 1
ATOM 1443 C CA . THR A 1 178 ? 20.132 -7.196 9.679 1.00 86.00 178 THR A CA 1
ATOM 1444 C C . THR A 1 178 ? 19.052 -6.379 10.378 1.00 86.00 178 THR A C 1
ATOM 1446 O O . THR A 1 178 ? 17.920 -6.311 9.915 1.00 86.00 178 THR A O 1
ATOM 1449 N N . ALA A 1 179 ? 19.411 -5.694 11.471 1.00 82.25 179 ALA A N 1
ATOM 1450 C CA . ALA A 1 179 ? 18.472 -4.856 12.229 1.00 82.25 179 ALA A CA 1
ATOM 1451 C C . ALA A 1 179 ? 17.816 -3.746 11.382 1.00 82.25 179 ALA A C 1
ATOM 1453 O O . ALA A 1 179 ? 16.680 -3.359 11.639 1.00 82.25 179 ALA A O 1
ATOM 1454 N N . LEU A 1 180 ? 18.531 -3.248 10.369 1.00 86.69 180 LEU A N 1
ATOM 1455 C CA . LEU A 1 180 ? 17.971 -2.413 9.313 1.00 86.69 180 LEU A CA 1
ATOM 1456 C C . LEU A 1 180 ? 17.988 -3.234 8.019 1.00 86.69 180 LEU A C 1
ATOM 1458 O O . LEU A 1 180 ? 19.080 -3.430 7.472 1.00 86.69 180 LEU A O 1
ATOM 1462 N N . PRO A 1 181 ? 16.846 -3.758 7.549 1.00 90.62 181 PRO A N 1
ATOM 1463 C CA . PRO A 1 181 ? 16.833 -4.600 6.367 1.00 90.62 181 PRO A CA 1
ATOM 1464 C C . PRO A 1 181 ? 17.122 -3.752 5.127 1.00 90.62 181 PRO A C 1
ATOM 1466 O O . PRO A 1 181 ? 16.810 -2.554 5.059 1.00 90.62 181 PRO A O 1
ATOM 1469 N N . SER A 1 182 ? 17.791 -4.364 4.158 1.00 94.25 182 SER A N 1
ATOM 1470 C CA . SER A 1 182 ? 18.178 -3.706 2.918 1.00 94.25 182 SER A CA 1
ATOM 1471 C C . SER A 1 182 ? 18.136 -4.661 1.736 1.00 94.25 182 SER A C 1
ATOM 1473 O O . SER A 1 182 ? 18.299 -5.864 1.913 1.00 94.25 182 SER A O 1
ATOM 1475 N N . ILE A 1 183 ? 17.919 -4.109 0.544 1.00 94.81 183 ILE A N 1
ATOM 1476 C CA . ILE A 1 183 ? 17.879 -4.844 -0.725 1.00 94.81 183 ILE A CA 1
ATOM 1477 C C . ILE A 1 183 ? 18.824 -4.152 -1.710 1.00 94.81 183 ILE A C 1
ATOM 1479 O O . ILE A 1 183 ? 18.854 -2.918 -1.800 1.00 94.81 183 ILE A O 1
ATOM 1483 N N . THR A 1 184 ? 19.606 -4.921 -2.471 1.00 95.31 184 THR A N 1
ATOM 1484 C CA . THR A 1 184 ? 20.404 -4.373 -3.575 1.00 95.31 184 THR A CA 1
ATOM 1485 C C . THR A 1 184 ? 19.619 -4.370 -4.888 1.00 95.31 184 THR A C 1
ATOM 1487 O O . THR A 1 184 ? 18.669 -5.126 -5.078 1.00 95.31 184 THR A O 1
ATOM 1490 N N . GLN A 1 185 ? 20.049 -3.559 -5.859 1.00 96.56 185 GLN A N 1
ATOM 1491 C CA . GLN A 1 185 ? 19.460 -3.610 -7.203 1.00 96.56 185 GLN A CA 1
ATOM 1492 C C . GLN A 1 185 ? 19.620 -4.986 -7.860 1.00 96.56 185 GLN A C 1
ATOM 1494 O O . GLN A 1 185 ? 18.783 -5.377 -8.667 1.00 96.56 185 GLN A O 1
ATOM 1499 N N . SER A 1 186 ? 20.694 -5.713 -7.531 1.00 96.38 186 SER A N 1
ATOM 1500 C CA . SER A 1 186 ? 20.928 -7.059 -8.054 1.00 96.38 186 SER A CA 1
ATOM 1501 C C . SER A 1 186 ? 19.917 -8.051 -7.488 1.00 96.38 186 SER A C 1
ATOM 1503 O O . SER A 1 186 ? 19.372 -8.849 -8.248 1.00 96.38 186 SER A O 1
ATOM 1505 N N . ASP A 1 187 ? 19.635 -7.980 -6.186 1.00 94.62 187 ASP A N 1
ATOM 1506 C CA . ASP A 1 187 ? 18.654 -8.855 -5.534 1.00 94.62 187 ASP A CA 1
ATOM 1507 C C . ASP A 1 187 ? 17.266 -8.613 -6.131 1.00 94.62 187 ASP A C 1
ATOM 1509 O O . ASP A 1 187 ? 16.640 -9.533 -6.657 1.00 94.62 187 ASP A O 1
ATOM 1513 N N . LEU A 1 188 ? 16.847 -7.343 -6.175 1.00 96.44 188 LEU A N 1
ATOM 1514 C CA . LEU A 1 188 ? 15.570 -6.945 -6.760 1.00 96.44 188 LEU A CA 1
ATOM 1515 C C . LEU A 1 188 ? 15.490 -7.311 -8.250 1.00 96.44 188 LEU A C 1
ATOM 1517 O O . LEU A 1 188 ? 14.532 -7.932 -8.695 1.00 96.44 188 LEU A O 1
ATOM 1521 N N . GLY A 1 189 ? 16.521 -6.992 -9.034 1.00 97.62 189 GLY A N 1
ATOM 1522 C CA . GLY A 1 189 ? 16.548 -7.240 -10.474 1.00 97.62 189 GLY A CA 1
ATOM 1523 C C . GLY A 1 189 ? 16.589 -8.722 -10.859 1.00 97.62 189 GLY A C 1
ATOM 1524 O O . GLY A 1 189 ? 16.174 -9.070 -11.965 1.00 97.62 189 GLY A O 1
ATOM 1525 N N . ASN A 1 190 ? 17.079 -9.606 -9.987 1.00 97.25 190 ASN A N 1
ATOM 1526 C CA . ASN A 1 190 ? 17.076 -11.051 -10.223 1.00 97.25 190 ASN A CA 1
ATOM 1527 C C . ASN A 1 190 ? 15.819 -11.755 -9.696 1.00 97.25 190 ASN A C 1
ATOM 1529 O O . ASN A 1 190 ? 15.669 -12.945 -9.978 1.00 97.25 190 ASN A O 1
ATOM 1533 N N . TYR A 1 191 ? 14.920 -11.046 -9.006 1.00 97.06 191 TYR A N 1
ATOM 1534 C CA . TYR A 1 191 ? 13.647 -11.598 -8.554 1.00 97.06 191 TYR A CA 1
ATOM 1535 C C . TYR A 1 191 ? 12.825 -12.113 -9.741 1.00 97.06 191 TYR A C 1
ATOM 1537 O O . TYR A 1 191 ? 12.712 -11.436 -10.767 1.00 97.06 191 TYR A O 1
ATOM 1545 N N . LEU A 1 192 ? 12.298 -13.332 -9.621 1.00 97.75 192 LEU A N 1
ATOM 1546 C CA . LEU A 1 192 ? 11.516 -13.986 -10.669 1.00 97.75 192 LEU A CA 1
ATOM 1547 C C . LEU A 1 192 ? 10.039 -13.654 -10.498 1.00 97.75 192 LEU A C 1
ATOM 1549 O O . LEU A 1 192 ? 9.495 -13.834 -9.412 1.00 97.75 192 LEU A O 1
ATOM 1553 N N . ILE A 1 193 ? 9.412 -13.207 -11.583 1.00 97.94 193 ILE A N 1
ATOM 1554 C CA . ILE A 1 193 ? 7.992 -12.866 -11.657 1.00 97.94 193 ILE A CA 1
ATOM 1555 C C . ILE A 1 193 ? 7.317 -13.667 -12.766 1.00 97.94 193 ILE A C 1
ATOM 1557 O O . ILE A 1 193 ? 7.948 -13.996 -13.778 1.00 97.94 193 ILE A O 1
ATOM 1561 N N . ALA A 1 194 ? 6.029 -13.941 -12.584 1.00 98.19 194 ALA A N 1
ATOM 1562 C CA . ALA A 1 194 ? 5.174 -14.373 -13.674 1.00 98.19 194 ALA A CA 1
ATOM 1563 C C . ALA A 1 194 ? 4.892 -13.177 -14.596 1.00 98.19 194 ALA A C 1
ATOM 1565 O O . ALA A 1 194 ? 4.684 -12.053 -14.131 1.00 98.19 194 ALA A O 1
ATOM 1566 N N . PHE A 1 195 ? 4.962 -13.401 -15.903 1.00 98.38 195 PHE A N 1
ATOM 1567 C CA . PHE A 1 195 ? 4.957 -12.340 -16.902 1.00 98.38 195 PHE A CA 1
ATOM 1568 C C . PHE A 1 195 ? 3.975 -12.684 -18.036 1.00 98.38 195 PHE A C 1
ATOM 1570 O O . PHE A 1 195 ? 4.352 -13.384 -18.984 1.00 98.38 195 PHE A O 1
ATOM 1577 N N . PRO A 1 196 ? 2.714 -12.216 -17.936 1.00 98.44 196 PRO A N 1
ATOM 1578 C CA . PRO A 1 196 ? 1.695 -12.406 -18.963 1.00 98.44 196 PRO A CA 1
ATOM 1579 C C . PRO A 1 196 ? 2.014 -11.624 -20.246 1.00 98.44 196 PRO A C 1
ATOM 1581 O O . PRO A 1 196 ? 2.788 -10.657 -20.209 1.00 98.44 196 PRO A O 1
ATOM 1584 N N . PRO A 1 197 ? 1.346 -11.938 -21.370 1.00 98.38 197 PRO A N 1
ATOM 1585 C CA . PRO A 1 197 ? 1.241 -11.025 -22.506 1.00 98.38 197 PRO A CA 1
ATOM 1586 C C . PRO A 1 197 ? 0.739 -9.636 -22.082 1.00 98.38 197 PRO A C 1
ATOM 1588 O O . PRO A 1 197 ? -0.067 -9.512 -21.165 1.00 98.38 197 PRO A O 1
ATOM 1591 N N . TYR A 1 198 ? 1.188 -8.583 -22.770 1.00 98.44 198 TYR A N 1
ATOM 1592 C CA . TYR A 1 198 ? 0.885 -7.197 -22.385 1.00 98.44 198 TYR A CA 1
ATOM 1593 C C . TYR A 1 198 ? -0.622 -6.899 -22.272 1.00 98.44 198 TYR A C 1
ATOM 1595 O O . TYR A 1 198 ? -1.041 -6.227 -21.336 1.00 98.44 198 TYR A O 1
ATOM 1603 N N . GLU A 1 199 ? -1.449 -7.442 -23.169 1.00 98.38 199 GLU A N 1
ATOM 1604 C CA . GLU A 1 199 ? -2.905 -7.254 -23.084 1.00 98.38 199 GLU A CA 1
ATOM 1605 C C . GLU A 1 199 ? -3.506 -7.920 -21.834 1.00 98.38 199 GLU A C 1
ATOM 1607 O O . GLU A 1 199 ? -4.330 -7.313 -21.159 1.00 98.38 199 GLU A O 1
ATOM 1612 N N . GLU A 1 200 ? -3.026 -9.105 -21.438 1.00 98.62 200 GLU A N 1
ATOM 1613 C CA . GLU A 1 200 ? -3.462 -9.748 -20.190 1.00 98.62 200 GLU A CA 1
ATOM 1614 C C . GLU A 1 200 ? -3.010 -8.967 -18.951 1.00 98.62 200 GLU A C 1
ATOM 1616 O O . GLU A 1 200 ? -3.756 -8.882 -17.976 1.00 98.62 200 GLU A O 1
ATOM 1621 N N . GLN A 1 201 ? -1.823 -8.344 -18.980 1.00 98.81 201 GLN A N 1
ATOM 1622 C CA . GLN A 1 201 ? -1.397 -7.437 -17.907 1.00 98.81 201 GLN A CA 1
ATOM 1623 C C . GLN A 1 201 ? -2.402 -6.289 -17.738 1.00 98.81 201 GLN A C 1
ATOM 1625 O O . GLN A 1 201 ? -2.788 -5.977 -16.612 1.00 98.81 201 GLN A O 1
ATOM 1630 N N . ARG A 1 202 ? -2.871 -5.698 -18.845 1.00 98.69 202 ARG A N 1
ATOM 1631 C CA . ARG A 1 202 ? -3.869 -4.618 -18.825 1.00 98.69 202 ARG A CA 1
ATOM 1632 C C . ARG A 1 202 ? -5.227 -5.084 -18.309 1.00 98.69 202 ARG A C 1
ATOM 1634 O O . ARG A 1 202 ? -5.810 -4.403 -17.471 1.00 98.69 202 ARG A O 1
ATOM 1641 N N . GLU A 1 203 ? -5.703 -6.249 -18.741 1.00 98.75 203 GLU A N 1
ATOM 1642 C CA . GLU A 1 203 ? -6.948 -6.840 -18.229 1.00 98.75 203 GLU A CA 1
ATOM 1643 C C . GLU A 1 203 ? -6.876 -7.094 -16.715 1.00 98.75 203 GLU A C 1
ATOM 1645 O O . GLU A 1 203 ? -7.811 -6.775 -15.974 1.00 98.75 203 GLU A O 1
ATOM 1650 N N . ILE A 1 204 ? -5.740 -7.616 -16.235 1.00 98.81 204 ILE A N 1
ATOM 1651 C CA . ILE A 1 204 ? -5.469 -7.802 -14.805 1.00 98.81 204 ILE A CA 1
ATOM 1652 C C . ILE A 1 204 ? -5.507 -6.459 -14.077 1.00 98.81 204 ILE A C 1
ATOM 1654 O O . ILE A 1 204 ? -6.155 -6.358 -13.037 1.00 98.81 204 ILE A O 1
ATOM 1658 N N . VAL A 1 205 ? -4.861 -5.421 -14.610 1.00 98.81 205 VAL A N 1
ATOM 1659 C CA . VAL A 1 205 ? -4.845 -4.083 -14.001 1.00 98.81 205 VAL A CA 1
ATOM 1660 C C . VAL A 1 205 ? -6.244 -3.489 -13.914 1.00 98.81 205 VAL A C 1
ATOM 1662 O O . VAL A 1 205 ? -6.624 -3.016 -12.847 1.00 98.81 205 VAL A O 1
ATOM 1665 N N . GLU A 1 206 ? -7.035 -3.548 -14.984 1.00 98.69 206 GLU A N 1
ATOM 1666 C CA . GLU A 1 206 ? -8.408 -3.031 -14.992 1.00 98.69 206 GLU A CA 1
ATOM 1667 C C . GLU A 1 206 ? -9.290 -3.741 -13.955 1.00 98.69 206 GLU A C 1
ATOM 1669 O O . GLU A 1 206 ? -10.059 -3.101 -13.226 1.00 98.69 206 GLU A O 1
ATOM 1674 N N . TYR A 1 207 ? -9.151 -5.064 -13.843 1.00 98.75 207 TYR A N 1
ATOM 1675 C CA . TYR A 1 207 ? -9.832 -5.852 -12.822 1.00 98.75 207 TYR A CA 1
ATOM 1676 C C . TYR A 1 207 ? -9.383 -5.470 -11.404 1.00 98.75 207 TYR A C 1
ATOM 1678 O O . TYR A 1 207 ? -10.221 -5.201 -10.537 1.00 98.75 207 TYR A O 1
ATOM 1686 N N . LEU A 1 208 ? -8.070 -5.425 -11.164 1.00 98.75 208 LEU A N 1
ATOM 1687 C CA . LEU A 1 208 ? -7.496 -5.152 -9.851 1.00 98.75 208 LEU A CA 1
ATOM 1688 C C . LEU A 1 208 ? -7.785 -3.727 -9.384 1.00 98.75 208 LEU A C 1
ATOM 1690 O O . LEU A 1 208 ? -8.172 -3.557 -8.230 1.00 98.75 208 LEU A O 1
ATOM 1694 N N . ASP A 1 209 ? -7.686 -2.717 -10.248 1.00 98.38 209 ASP A N 1
ATOM 1695 C CA . ASP A 1 209 ? -8.046 -1.331 -9.919 1.00 98.38 209 ASP A CA 1
ATOM 1696 C C . ASP A 1 209 ? -9.498 -1.253 -9.423 1.00 98.38 209 ASP A C 1
ATOM 1698 O O . ASP A 1 209 ? -9.784 -0.660 -8.380 1.00 98.38 209 ASP A O 1
ATOM 1702 N N . LYS A 1 210 ? -10.429 -1.912 -10.122 1.00 98.50 210 LYS A N 1
ATOM 1703 C CA . LYS A 1 210 ? -11.846 -1.930 -9.740 1.00 98.50 210 LYS A CA 1
ATOM 1704 C C . LYS A 1 210 ? -12.081 -2.631 -8.401 1.00 98.50 210 LYS A C 1
ATOM 1706 O O . LYS A 1 210 ? -12.788 -2.098 -7.540 1.00 98.50 210 LYS A O 1
ATOM 1711 N N . GLU A 1 211 ? -11.547 -3.837 -8.228 1.00 98.56 211 GLU A N 1
ATOM 1712 C CA . GLU A 1 211 ? -11.814 -4.639 -7.030 1.00 98.56 211 GLU A CA 1
ATOM 1713 C C . GLU A 1 211 ? -11.096 -4.080 -5.796 1.00 98.56 211 GLU A C 1
ATOM 1715 O O . GLU A 1 211 ? -11.687 -4.024 -4.715 1.00 98.56 211 GLU A O 1
ATOM 1720 N N . THR A 1 212 ? -9.867 -3.580 -5.945 1.00 98.06 212 THR A N 1
ATOM 1721 C CA . THR A 1 212 ? -9.144 -2.935 -4.840 1.00 98.06 212 THR A CA 1
ATOM 1722 C C . THR A 1 212 ? -9.805 -1.624 -4.423 1.00 98.06 212 THR A C 1
ATOM 1724 O O . THR A 1 212 ? -10.034 -1.441 -3.229 1.00 98.06 212 THR A O 1
ATOM 1727 N N . ALA A 1 213 ? -10.271 -0.789 -5.360 1.00 97.94 213 ALA A N 1
ATOM 1728 C CA . ALA A 1 213 ? -11.034 0.419 -5.031 1.00 97.94 213 ALA A CA 1
ATOM 1729 C C . ALA A 1 213 ? -12.345 0.109 -4.283 1.00 97.94 213 ALA A C 1
ATOM 1731 O O . ALA A 1 213 ? -12.756 0.839 -3.374 1.00 97.94 213 ALA A O 1
ATOM 1732 N N . ARG A 1 214 ? -13.016 -0.998 -4.632 1.00 98.44 214 ARG A N 1
ATOM 1733 C CA . ARG A 1 214 ? -14.203 -1.466 -3.904 1.00 98.44 214 ARG A CA 1
ATOM 1734 C C . ARG A 1 214 ? -13.853 -1.865 -2.470 1.00 98.44 214 ARG A C 1
ATOM 1736 O O . ARG A 1 214 ? -14.593 -1.509 -1.552 1.00 98.44 214 ARG A O 1
ATOM 1743 N N . ILE A 1 215 ? -12.756 -2.597 -2.276 1.00 98.38 215 ILE A N 1
ATOM 1744 C CA . ILE A 1 215 ? -12.262 -2.980 -0.948 1.00 98.38 215 ILE A CA 1
ATOM 1745 C C . ILE A 1 215 ? -11.897 -1.739 -0.132 1.00 98.38 215 ILE A C 1
ATOM 1747 O O . ILE A 1 215 ? -12.339 -1.623 1.010 1.00 98.38 215 ILE A O 1
ATOM 1751 N N . ASP A 1 216 ? -11.178 -0.789 -0.721 1.00 98.06 216 ASP A N 1
ATOM 1752 C CA . ASP A 1 216 ? -10.749 0.445 -0.058 1.00 98.06 216 ASP A CA 1
ATOM 1753 C C . ASP A 1 216 ? -11.947 1.252 0.444 1.00 98.06 216 ASP A C 1
ATOM 1755 O O . ASP A 1 216 ? -11.984 1.644 1.611 1.00 98.06 216 ASP A O 1
ATOM 1759 N N . ARG A 1 217 ? -12.997 1.384 -0.377 1.00 98.44 217 ARG A N 1
ATOM 1760 C CA . ARG A 1 217 ? -14.255 2.016 0.043 1.00 98.44 217 ARG A CA 1
ATOM 1761 C C . ARG A 1 217 ? -14.913 1.283 1.214 1.00 98.44 217 ARG A C 1
ATOM 1763 O O . ARG A 1 217 ? -15.453 1.919 2.117 1.00 98.44 217 ARG A O 1
ATOM 1770 N N . MET A 1 218 ? -14.906 -0.051 1.218 1.00 98.50 218 MET A N 1
ATOM 1771 C CA . MET A 1 218 ? -15.463 -0.822 2.335 1.00 98.50 218 MET A CA 1
ATOM 1772 C C . MET A 1 218 ? -14.639 -0.643 3.613 1.00 98.50 218 MET A C 1
ATOM 1774 O O . MET A 1 218 ? -15.223 -0.521 4.691 1.00 98.50 218 MET A O 1
ATOM 1778 N N . VAL A 1 219 ? -13.310 -0.598 3.513 1.00 98.56 219 VAL A N 1
ATOM 1779 C CA . VAL A 1 219 ? -12.423 -0.323 4.651 1.00 98.56 219 VAL A CA 1
ATOM 1780 C C . VAL A 1 219 ? -12.694 1.074 5.209 1.00 98.56 219 VAL A C 1
ATOM 1782 O O . VAL A 1 219 ? -12.950 1.205 6.405 1.00 98.56 219 VAL A O 1
ATOM 1785 N N . GLU A 1 220 ? -12.745 2.092 4.349 1.00 98.44 220 GLU A N 1
ATOM 1786 C CA . GLU A 1 220 ? -13.015 3.479 4.739 1.00 98.44 220 GLU A CA 1
ATOM 1787 C C . GLU A 1 220 ? -14.356 3.616 5.477 1.00 98.44 220 GLU A C 1
ATOM 1789 O O . GLU A 1 220 ? -14.417 4.172 6.574 1.00 98.44 220 GLU A O 1
ATOM 1794 N N . LEU A 1 221 ? -15.434 3.040 4.935 1.00 98.50 221 LEU A N 1
ATOM 1795 C CA . LEU A 1 221 ? -16.758 3.084 5.564 1.00 98.50 221 LEU A CA 1
ATOM 1796 C C . LEU A 1 2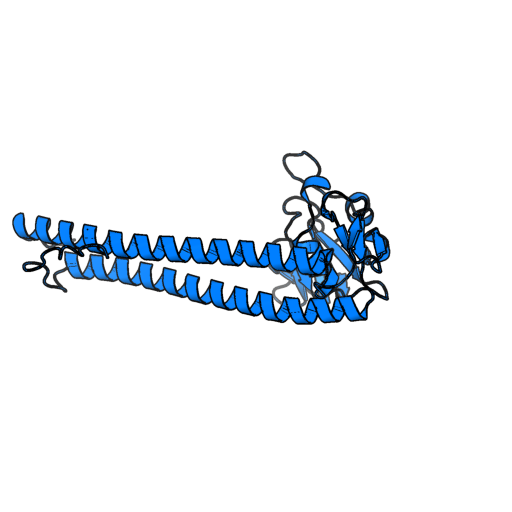21 ? -16.786 2.396 6.936 1.00 98.50 221 LEU A C 1
ATOM 1798 O O . LEU A 1 221 ? -17.467 2.860 7.858 1.00 98.50 221 LEU A O 1
ATOM 1802 N N . ASN A 1 222 ? -16.062 1.284 7.098 1.00 98.56 222 ASN A N 1
ATOM 1803 C CA . ASN A 1 222 ? -15.969 0.614 8.394 1.00 98.56 222 ASN A CA 1
ATOM 1804 C C . ASN A 1 222 ? -15.130 1.425 9.387 1.00 98.56 222 ASN A C 1
ATOM 1806 O O . ASN A 1 222 ? -15.522 1.499 10.552 1.00 98.56 222 ASN A O 1
ATOM 1810 N N . GLN A 1 223 ? -14.069 2.098 8.938 1.00 98.62 223 GLN A N 1
ATOM 1811 C CA . GLN A 1 223 ? -13.281 2.997 9.781 1.00 98.62 223 GLN A CA 1
ATOM 1812 C C . GLN A 1 223 ? -14.120 4.187 10.269 1.00 98.62 223 GLN A C 1
ATOM 1814 O O . GLN A 1 223 ? -14.219 4.417 11.472 1.00 98.62 223 GLN A O 1
ATOM 1819 N N . GLN A 1 224 ? -14.849 4.852 9.367 1.00 98.56 224 GLN A N 1
ATOM 1820 C CA . GLN A 1 224 ? -15.781 5.927 9.728 1.00 98.56 224 GLN A CA 1
ATOM 1821 C C . GLN A 1 224 ? -16.862 5.451 10.714 1.00 98.56 224 GLN A C 1
ATOM 1823 O O . GLN A 1 224 ? -17.288 6.189 11.603 1.00 98.56 224 GLN A O 1
ATOM 1828 N N . THR A 1 225 ? -17.325 4.204 10.571 1.00 98.44 225 THR A N 1
ATOM 1829 C CA . THR A 1 225 ? -18.286 3.606 11.509 1.00 98.44 225 THR A CA 1
ATOM 1830 C C . THR A 1 225 ? -17.667 3.398 12.892 1.00 98.44 225 THR A C 1
ATOM 1832 O O . THR A 1 225 ? -18.318 3.687 13.894 1.00 98.44 225 THR A O 1
ATOM 1835 N N . ILE A 1 226 ? -16.421 2.918 12.962 1.00 98.69 226 ILE A N 1
ATOM 1836 C CA . ILE A 1 226 ? -15.677 2.764 14.221 1.00 98.69 226 ILE A CA 1
ATOM 1837 C C . ILE A 1 226 ? -15.531 4.115 14.922 1.00 98.69 226 ILE A C 1
ATOM 1839 O O . ILE A 1 226 ? -15.776 4.204 16.126 1.00 98.69 226 ILE A O 1
ATOM 1843 N N . ASP A 1 227 ? -15.186 5.165 14.184 1.00 98.62 227 ASP A N 1
ATOM 1844 C CA . ASP A 1 227 ? -14.979 6.493 14.761 1.00 98.62 227 ASP A CA 1
ATOM 1845 C C . ASP A 1 227 ? -16.286 7.055 15.341 1.00 98.62 227 ASP A C 1
ATOM 1847 O O . ASP A 1 227 ? -16.324 7.452 16.507 1.00 98.62 227 ASP A O 1
ATOM 1851 N N . LYS A 1 228 ? -17.405 6.924 14.615 1.00 98.62 228 LYS A N 1
ATOM 1852 C CA . LYS A 1 228 ? -18.744 7.277 15.126 1.00 98.62 228 LYS A CA 1
ATOM 1853 C C . LYS A 1 228 ? -19.142 6.482 16.371 1.00 98.62 228 LYS A C 1
ATOM 1855 O O . LYS A 1 228 ? -19.775 7.027 17.273 1.00 98.62 228 LYS A O 1
ATOM 1860 N N . LEU A 1 229 ? -18.784 5.198 16.450 1.00 98.56 229 LEU A N 1
ATOM 1861 C CA . LEU A 1 229 ? -19.043 4.377 17.638 1.00 98.56 229 LEU A CA 1
ATOM 1862 C C . LEU A 1 229 ? -18.232 4.863 18.848 1.00 98.56 229 LEU A C 1
ATOM 1864 O O . LEU A 1 229 ? -18.770 4.915 19.955 1.00 98.56 229 LEU A O 1
ATOM 1868 N N . LYS A 1 230 ? -16.972 5.271 18.652 1.00 98.38 230 LYS A N 1
ATOM 1869 C CA . LYS A 1 230 ? -16.126 5.853 19.711 1.00 98.38 230 LYS A CA 1
ATOM 1870 C C . LYS A 1 230 ? -16.658 7.204 20.196 1.00 98.38 230 LYS A C 1
ATOM 1872 O O . LYS A 1 230 ? -16.694 7.454 21.405 1.00 98.38 230 LYS A O 1
ATOM 1877 N N . GLU A 1 231 ? -17.111 8.055 19.279 1.00 98.31 231 GLU A N 1
ATOM 1878 C CA . GLU A 1 231 ? -17.768 9.325 19.611 1.00 98.31 231 GLU A CA 1
ATOM 1879 C C . GLU A 1 231 ? -19.056 9.090 20.403 1.00 98.31 231 GLU A C 1
ATOM 1881 O O . GLU A 1 231 ? -19.237 9.658 21.483 1.00 98.31 231 GLU A O 1
ATOM 1886 N N . TYR A 1 232 ? -19.917 8.186 19.923 1.00 98.12 232 TYR A N 1
ATOM 1887 C CA . TYR A 1 232 ? -21.162 7.828 20.599 1.00 98.12 232 TYR A CA 1
ATOM 1888 C C . TYR A 1 232 ? -20.913 7.276 22.006 1.00 98.12 232 TYR A C 1
ATOM 1890 O O . TYR A 1 232 ? -21.582 7.691 22.950 1.00 98.12 232 TYR A O 1
ATOM 1898 N N . ARG A 1 233 ? -19.914 6.400 22.174 1.00 97.94 233 ARG A N 1
ATOM 1899 C CA . ARG A 1 233 ? -19.493 5.875 23.483 1.00 97.94 233 ARG A CA 1
ATOM 1900 C C . ARG A 1 233 ? -19.149 7.003 24.453 1.00 97.94 233 ARG A C 1
ATOM 1902 O O . ARG A 1 233 ? -19.633 7.012 25.582 1.00 97.94 233 ARG A O 1
ATOM 1909 N N . THR A 1 234 ? -18.347 7.964 24.002 1.00 98.00 234 THR A N 1
ATOM 1910 C CA . THR A 1 234 ? -17.922 9.113 24.815 1.00 98.00 234 THR A CA 1
ATOM 1911 C C . THR A 1 234 ? -19.118 9.986 25.197 1.00 98.00 234 THR A C 1
ATOM 1913 O O . THR A 1 234 ? -19.310 10.292 26.375 1.00 98.00 234 THR A O 1
ATOM 1916 N N . ALA A 1 235 ? -19.978 10.313 24.229 1.00 97.56 235 ALA A N 1
ATOM 1917 C CA . ALA A 1 235 ? -21.185 11.101 24.458 1.00 97.56 235 ALA A CA 1
ATOM 1918 C C . ALA A 1 235 ? -22.166 10.408 25.418 1.00 97.56 235 ALA A C 1
ATOM 1920 O O . ALA A 1 235 ? -22.735 11.068 26.287 1.00 97.56 235 ALA A O 1
ATOM 1921 N N . LEU A 1 236 ? -22.337 9.086 25.301 1.00 96.94 236 LEU A N 1
ATOM 1922 C CA . LEU A 1 236 ? -23.206 8.290 26.166 1.00 96.94 236 LEU A CA 1
ATOM 1923 C C . LEU A 1 236 ? -22.728 8.312 27.620 1.00 96.94 236 LEU A C 1
ATOM 1925 O O . LEU A 1 236 ? -23.533 8.550 28.520 1.00 96.94 236 LEU A O 1
ATOM 1929 N N . ILE A 1 237 ? -21.422 8.120 27.841 1.00 95.88 237 ILE A N 1
ATOM 1930 C CA . ILE A 1 237 ? -20.810 8.215 29.173 1.00 95.88 237 ILE A CA 1
ATOM 1931 C C . ILE A 1 237 ? -21.060 9.604 29.755 1.00 95.88 237 ILE A C 1
ATOM 1933 O O . ILE A 1 237 ? -21.609 9.715 30.849 1.00 95.88 237 ILE A O 1
ATOM 1937 N N . THR A 1 238 ? -20.728 10.667 29.012 1.00 95.56 238 THR A N 1
ATOM 1938 C CA . THR A 1 238 ? -20.947 12.046 29.466 1.00 95.56 238 THR A CA 1
ATOM 1939 C C . THR A 1 238 ? -22.414 12.301 29.796 1.00 95.56 238 THR A C 1
ATOM 1941 O O . THR A 1 238 ? -22.712 12.865 30.847 1.00 95.56 238 THR A O 1
ATOM 1944 N N . ALA A 1 239 ? -23.345 11.886 28.937 1.00 94.81 239 ALA A N 1
ATOM 1945 C CA . ALA A 1 239 ? -24.767 12.110 29.155 1.00 94.81 239 ALA A CA 1
ATOM 1946 C C . ALA A 1 239 ? -25.287 11.380 30.401 1.00 94.81 239 ALA A C 1
ATOM 1948 O O . ALA A 1 239 ? -26.068 11.964 31.152 1.00 94.81 239 ALA A O 1
ATOM 1949 N N . ALA A 1 240 ? -24.831 10.147 30.646 1.00 93.81 240 ALA A N 1
ATOM 1950 C CA . ALA A 1 240 ? -25.225 9.365 31.815 1.00 93.81 240 ALA A CA 1
ATOM 1951 C C . ALA A 1 240 ? -24.717 9.990 33.120 1.00 93.81 240 ALA A C 1
ATOM 1953 O O . ALA A 1 240 ? -25.503 10.236 34.030 1.00 93.81 240 ALA A O 1
ATOM 1954 N N . VAL A 1 241 ? -23.421 10.316 33.203 1.00 93.50 241 VAL A N 1
ATOM 1955 C CA . VAL A 1 241 ? -22.816 10.836 34.447 1.00 93.50 241 VAL A CA 1
ATOM 1956 C C . VAL A 1 241 ? -23.211 12.281 34.754 1.00 93.50 241 VAL A C 1
ATOM 1958 O O . VAL A 1 241 ? -23.097 12.723 35.893 1.00 93.50 241 VAL A O 1
ATOM 1961 N N . THR A 1 242 ? -23.687 13.026 33.751 1.00 91.19 242 THR A N 1
ATOM 1962 C CA . THR A 1 242 ? -24.210 14.393 33.925 1.00 91.19 242 THR A CA 1
ATOM 1963 C C . THR A 1 242 ? -25.729 14.444 34.097 1.00 91.19 242 THR A C 1
ATOM 1965 O O . THR A 1 242 ? -26.280 15.533 34.232 1.00 91.19 242 THR A O 1
ATOM 1968 N N . GLY A 1 243 ? -26.419 13.297 34.075 1.00 89.88 243 GLY A N 1
ATOM 1969 C CA . GLY A 1 243 ? -27.876 13.228 34.214 1.00 89.88 243 GLY A CA 1
ATOM 1970 C C . GLY A 1 243 ? -28.661 13.778 33.016 1.00 89.88 243 GLY A C 1
ATOM 1971 O O . GLY A 1 243 ? -29.865 13.993 33.122 1.00 89.88 243 GLY A O 1
ATOM 1972 N N . LYS A 1 244 ? -28.013 13.999 31.861 1.00 92.06 244 LYS A N 1
ATOM 1973 C CA . LYS A 1 244 ? -28.695 14.381 30.608 1.00 92.06 244 LYS A CA 1
ATOM 1974 C C . LYS A 1 244 ? -29.575 13.256 30.058 1.00 92.06 244 LYS A C 1
ATOM 1976 O O . LYS A 1 244 ? -30.468 13.525 29.259 1.00 92.06 244 LYS A O 1
ATOM 1981 N N . ILE A 1 245 ? -29.321 12.015 30.472 1.00 92.12 245 ILE A N 1
ATOM 1982 C CA . ILE A 1 245 ? -30.214 10.872 30.268 1.00 92.12 245 ILE A CA 1
ATOM 1983 C C . ILE A 1 245 ? -30.631 10.294 31.622 1.00 92.12 245 ILE A C 1
ATOM 1985 O O . ILE A 1 245 ? -29.803 10.142 32.519 1.00 92.12 245 ILE A O 1
ATOM 1989 N N . ASP A 1 246 ? -31.914 9.958 31.766 1.00 90.62 246 ASP A N 1
ATOM 1990 C CA . ASP A 1 246 ? -32.435 9.315 32.975 1.00 90.62 246 ASP A CA 1
ATOM 1991 C C . ASP A 1 246 ? -32.348 7.792 32.846 1.00 90.62 246 ASP A C 1
ATOM 1993 O O . ASP A 1 246 ? -33.087 7.170 32.081 1.00 90.62 246 ASP A O 1
ATOM 1997 N N . VAL A 1 247 ? -31.441 7.190 33.613 1.00 91.56 247 VAL A N 1
ATOM 1998 C CA . VAL A 1 247 ? -31.209 5.738 33.625 1.00 91.56 247 VAL A CA 1
ATOM 1999 C C . VAL A 1 247 ? -31.775 5.057 34.871 1.00 91.56 247 VAL A C 1
ATOM 2001 O O . VAL A 1 247 ? -31.639 3.849 35.014 1.00 91.56 247 VAL A O 1
ATOM 2004 N N . ARG A 1 248 ? -32.469 5.774 35.765 1.00 86.88 248 ARG A N 1
ATOM 2005 C CA . ARG A 1 248 ? -32.927 5.234 37.066 1.00 86.88 248 ARG A CA 1
ATOM 2006 C C . ARG A 1 248 ? -33.939 4.095 36.943 1.00 86.88 248 ARG A C 1
ATOM 2008 O O . ARG A 1 248 ? -34.090 3.294 37.858 1.00 86.88 248 ARG A O 1
ATOM 2015 N N . LYS A 1 249 ? -34.653 4.031 35.816 1.00 88.56 249 LYS A N 1
ATOM 2016 C CA . LYS A 1 249 ? -35.592 2.945 35.482 1.00 88.56 249 LYS A CA 1
ATOM 2017 C C . LYS A 1 249 ? -34.999 1.919 34.518 1.00 88.56 249 LYS A C 1
ATOM 2019 O O . LYS A 1 249 ? -35.719 1.023 34.078 1.00 88.56 249 LYS A O 1
ATOM 2024 N N . TRP A 1 250 ? -33.726 2.059 34.150 1.00 90.44 250 TRP A N 1
ATOM 2025 C CA . TRP A 1 250 ? -33.085 1.123 33.244 1.00 90.44 250 TRP A CA 1
ATOM 2026 C C . TRP A 1 250 ? -32.990 -0.257 33.892 1.00 90.44 250 TRP A C 1
ATOM 2028 O O . TRP A 1 250 ? -32.664 -0.402 35.068 1.00 90.44 250 TRP A O 1
ATOM 2038 N N . ARG A 1 251 ? -33.297 -1.279 33.097 1.00 84.19 251 ARG A N 1
ATOM 2039 C CA . ARG A 1 251 ? -33.100 -2.685 33.433 1.00 84.19 251 ARG A CA 1
ATOM 2040 C C . ARG A 1 251 ? -32.517 -3.366 32.209 1.00 84.19 251 ARG A C 1
ATOM 2042 O O . ARG A 1 251 ? -32.959 -3.097 31.088 1.00 84.19 251 ARG A O 1
ATOM 2049 N N . GLN A 1 252 ? -31.545 -4.244 32.418 1.00 76.56 252 GLN A N 1
ATOM 2050 C CA . GLN A 1 252 ? -31.027 -5.075 31.344 1.00 76.56 252 GLN A CA 1
ATOM 2051 C C . GLN A 1 252 ? -32.156 -5.975 30.832 1.00 76.56 252 GLN A C 1
ATOM 2053 O O . GLN A 1 252 ? -32.792 -6.693 31.600 1.00 76.56 252 GLN A O 1
ATOM 2058 N N . THR A 1 253 ? -32.437 -5.910 29.535 1.00 73.25 253 THR A N 1
ATOM 2059 C CA . THR A 1 253 ? -33.322 -6.874 28.882 1.00 73.25 253 THR A CA 1
ATOM 2060 C C . THR A 1 253 ? -32.488 -8.103 28.536 1.00 73.25 253 THR A C 1
ATOM 2062 O O . THR A 1 253 ? -31.469 -7.990 27.856 1.00 73.25 253 THR A O 1
ATOM 2065 N N . GLU A 1 254 ? -32.879 -9.276 29.038 1.00 52.69 254 GLU A N 1
ATOM 2066 C CA . GLU A 1 254 ? -32.285 -10.543 28.612 1.00 52.69 254 GLU A CA 1
ATOM 2067 C C . GLU A 1 254 ? -32.629 -10.771 27.137 1.00 52.69 254 GLU A C 1
ATOM 2069 O O . GLU A 1 254 ? -33.735 -11.188 26.788 1.00 52.69 254 GLU A O 1
ATOM 2074 N N . THR A 1 255 ? -31.686 -10.492 26.241 1.00 53.09 255 THR A N 1
ATOM 2075 C CA . THR A 1 255 ? -31.754 -11.019 24.877 1.00 53.09 255 THR A CA 1
ATOM 2076 C C . THR A 1 255 ? -31.533 -12.526 24.965 1.00 53.09 255 THR A C 1
ATOM 2078 O O . THR A 1 255 ? -30.395 -12.983 25.065 1.00 53.09 255 THR A O 1
ATOM 2081 N N . LYS A 1 256 ? -32.621 -13.306 24.968 1.00 41.00 256 LYS A N 1
ATOM 2082 C CA . LYS A 1 256 ? -32.558 -14.745 24.694 1.00 41.00 256 LYS A CA 1
ATOM 2083 C C . LYS A 1 256 ? -31.930 -14.910 23.312 1.00 41.00 256 LYS A C 1
ATOM 2085 O O . LYS A 1 256 ? -32.501 -14.444 22.329 1.00 41.00 256 LYS A O 1
ATOM 2090 N N . GLY A 1 257 ? -30.736 -15.496 23.264 1.00 39.94 257 GLY A N 1
ATOM 2091 C CA . GLY A 1 257 ? -30.081 -15.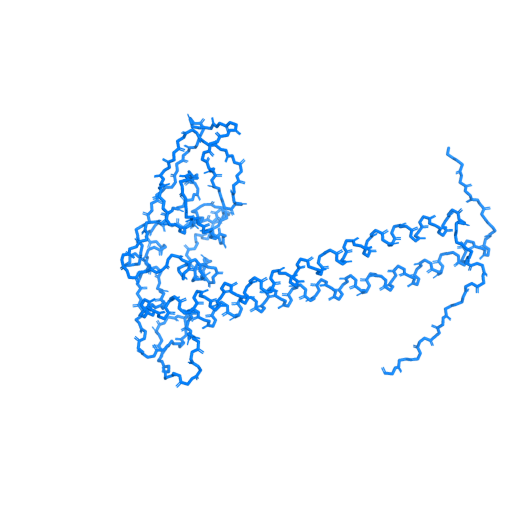846 22.010 1.00 39.94 257 GLY A CA 1
ATOM 2092 C C . GLY A 1 257 ? -30.993 -16.753 21.186 1.00 39.94 257 GLY A C 1
ATOM 2093 O O . GLY A 1 257 ? -31.518 -17.733 21.715 1.00 39.94 257 GLY A O 1
ATOM 2094 N N . VAL A 1 258 ? -31.198 -16.376 19.927 1.00 34.91 258 VAL A N 1
ATOM 2095 C CA . VAL A 1 258 ? -31.712 -17.238 18.856 1.00 34.91 258 VAL A CA 1
ATOM 2096 C C . VAL A 1 258 ? -30.542 -17.528 17.935 1.00 34.91 258 VAL A C 1
ATOM 2098 O O . VAL A 1 258 ? -29.792 -16.562 17.655 1.00 34.91 258 VAL A O 1
#

Sequence (258 aa):
MLLAFPSVNEQQTIAQFLDHKTQQIDQLIAKKQTLIDKLNEQRIALITHAVTKGLNRAVTLKDSGVEWLEEVPEHWDIRRLKFAINIQNGRDYKNVEASEGYPVLGSGGVFRFATDYLYDGESVLFGRKGTIDKPLYINEKFWTVDTMFYSVILKGTDGKFLYFVAKVMQFDWLATQTALPSITQSDLGNYLIAFPPYEEQREIVEYLDKETARIDRMVELNQQTIDKLKEYRTALITAAVTGKIDVRKWRQTETKGV

Foldseek 3Di:
DDFDDDDPLLVVLLVVVLVVVVVVLVVLLVVLVVVLVVLVVVLLVLLLCCFQANDDPPADWDQLVDVSSGIHGPQWDKDFQLVFWDKAFAAAQVVFWDQDAAFEDDLVGGDTHGPAFDDAAWKWKAFFKAPGLRIDTDGGGHGYYRRMMIIDGDPFDDSLLVNSVSNNDPVVVQWDPDPITGHDPVSNRRDIGTRDGSVSSVVSSVVSVVSVVVSVVSSVVSVVVSVVSVVVSVVSSVCSSVVVDDSSPPDDDPPPDD

Mean predicted aligned error: 5.12 Å

Solvent-accessible surface area (backbone atoms only — not comparable to full-atom values): 14263 Å² total; per-residue (Å²): 137,90,74,84,81,72,55,71,71,52,50,51,41,49,48,55,51,46,53,56,50,48,51,56,50,51,53,52,41,51,54,42,51,55,48,40,51,52,47,53,52,49,48,52,52,52,45,46,43,39,56,35,45,46,84,58,88,84,59,60,67,34,80,62,89,38,85,94,54,43,52,22,39,61,89,42,44,78,43,40,40,52,79,43,27,48,81,40,78,30,42,83,53,81,92,37,57,41,98,58,70,28,44,28,32,53,60,89,40,74,81,51,20,13,76,54,63,77,48,76,45,55,28,39,32,38,23,27,45,54,59,44,81,42,56,45,76,51,72,47,59,26,27,40,31,59,48,24,32,39,30,46,67,32,92,75,49,54,56,65,38,49,36,51,45,53,73,65,54,70,50,76,82,52,35,46,98,49,100,65,29,34,46,52,70,67,52,58,30,60,38,75,41,65,44,58,58,52,68,57,35,49,54,44,36,59,50,46,55,55,53,48,52,52,46,50,53,53,40,50,55,41,50,54,50,40,52,52,50,53,50,48,49,52,52,51,52,52,30,50,74,69,59,76,43,89,48,85,82,68,72,88,76,84,78,76,86,127

Secondary structure (DSSP, 8-state):
-PPP---HHHHHHHHHHHHHHHHHHHHHHHHHHHHHHHHHHHHHHHHHHHHHH-S-TTSPEEE-S-TTT-EEETTPEEEEGGGTEEEEE----TTTEESSSEEEEETTEEEEEESS-SEEEEEEEEE-BS--S--EEEEEEEEE-TTEEEEEEPTT--HHHHHHHHHT--GGGTS-SSSS-B--HHHHHH-EEEE--HHHHHHHHHHHHHHHHHHHHHHHHHHHHHHHHHHHHHHHHHHHHTTSS--TT---------

Nearest PDB structures (foldseek):
  1yf2-assembly2_B  TM=7.483E-01  e=6.669E-14  Methanocaldococcus jannaschii DSM 2661
  5ybb-assembly1_G  TM=8.119E-01  e=2.092E-10  Caldanaerobacter subterraneus subsp. tengcongensis MB4
  3okg-assembly3_B  TM=6.290E-01  e=2.341E-11  Caldanaerobacter subterraneus subsp. tengcongensis MB4
  7eew-assembly1_A  TM=6.191E-01  e=1.228E-10  Vibrio vulnificus YJ016
  1ydx-assembly1_A  TM=6.187E-01  e=7.297E-09  Mycoplasmoides genitalium

pLDDT: mean 94.84, std 8.9, range [34.91, 98.81]